Protein AF-Q4PJ21-F1 (afdb_monomer_lite)

Structure (mmCIF, N/CA/C/O backbone):
data_AF-Q4PJ21-F1
#
_entry.id   AF-Q4PJ21-F1
#
loop_
_atom_site.group_PDB
_atom_site.id
_atom_site.type_symbol
_atom_site.label_atom_id
_atom_site.label_alt_id
_atom_site.label_comp_id
_atom_site.label_asym_id
_atom_site.label_entity_id
_atom_site.label_seq_id
_atom_site.pdbx_PDB_ins_code
_atom_site.Cartn_x
_atom_site.Cartn_y
_atom_site.Cartn_z
_atom_site.occupancy
_atom_site.B_iso_or_equiv
_atom_site.auth_seq_id
_atom_site.auth_comp_id
_atom_site.auth_asym_id
_atom_site.auth_atom_id
_atom_site.pdbx_PDB_model_num
ATOM 1 N N . ARG A 1 1 ? -11.511 -17.355 -12.557 1.00 48.59 1 ARG A N 1
ATOM 2 C CA . ARG A 1 1 ? -12.676 -17.995 -13.226 1.00 48.59 1 ARG A CA 1
ATOM 3 C C . ARG A 1 1 ? -14.002 -17.718 -12.503 1.00 48.59 1 ARG A C 1
ATOM 5 O O . ARG A 1 1 ? -14.979 -17.477 -13.198 1.00 48.59 1 ARG A O 1
ATOM 12 N N . ASP A 1 2 ? -14.052 -17.652 -11.166 1.00 54.62 2 ASP A N 1
ATOM 13 C CA . ASP A 1 2 ? -15.325 -17.461 -10.437 1.00 54.62 2 ASP A CA 1
ATOM 14 C C . ASP A 1 2 ? -15.860 -16.022 -10.380 1.00 54.62 2 ASP A C 1
ATOM 16 O O . ASP A 1 2 ? -17.072 -15.829 -10.469 1.00 54.62 2 ASP A O 1
ATOM 20 N N . ARG A 1 3 ? -14.993 -14.994 -10.347 1.00 62.53 3 ARG A N 1
ATOM 21 C CA . ARG A 1 3 ? -15.439 -13.582 -10.318 1.00 62.53 3 ARG A CA 1
ATOM 22 C C . ARG A 1 3 ? -16.347 -13.200 -11.495 1.00 62.53 3 ARG A C 1
ATOM 24 O O . ARG A 1 3 ? -17.298 -12.451 -11.307 1.00 62.53 3 ARG A O 1
ATOM 31 N N . PHE A 1 4 ? -16.141 -13.775 -12.683 1.00 67.19 4 PHE A N 1
ATOM 32 C CA . PHE A 1 4 ? -16.982 -13.499 -13.856 1.00 67.19 4 PHE A CA 1
ATOM 33 C C . PHE A 1 4 ? -18.461 -13.852 -13.657 1.00 67.19 4 PHE A C 1
ATOM 35 O O . PHE A 1 4 ? -19.316 -13.188 -14.2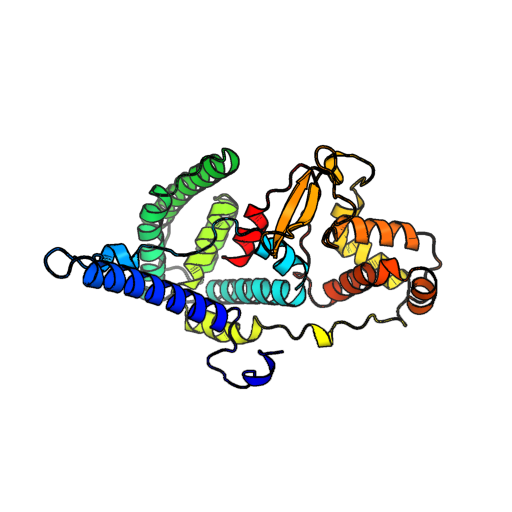36 1.00 67.19 4 PHE A O 1
ATOM 42 N N . ARG A 1 5 ? -18.778 -14.870 -12.844 1.00 74.69 5 ARG A N 1
ATOM 43 C CA . ARG A 1 5 ? -20.163 -15.325 -12.613 1.00 74.69 5 ARG A CA 1
ATOM 44 C C . ARG A 1 5 ? -20.963 -14.377 -11.729 1.00 74.69 5 ARG A C 1
ATOM 46 O O . ARG A 1 5 ? -22.188 -14.399 -11.747 1.00 74.69 5 ARG A O 1
ATOM 53 N N . ILE A 1 6 ? -20.264 -13.579 -10.937 1.00 76.31 6 ILE A N 1
ATOM 54 C CA . ILE A 1 6 ? -20.847 -12.776 -9.867 1.00 76.31 6 ILE A CA 1
ATOM 55 C C . ILE A 1 6 ? -20.561 -11.279 -10.056 1.00 76.31 6 ILE A C 1
ATOM 57 O O . ILE A 1 6 ? -21.134 -10.456 -9.357 1.00 76.31 6 ILE A O 1
ATOM 61 N N . LYS A 1 7 ? -19.780 -10.911 -11.080 1.00 72.56 7 LYS A N 1
ATOM 62 C CA . LYS A 1 7 ? -19.377 -9.534 -11.406 1.00 72.56 7 LYS A CA 1
ATOM 63 C C . LYS A 1 7 ? -20.517 -8.519 -11.560 1.00 72.56 7 LYS A C 1
ATOM 65 O O . LYS A 1 7 ? -20.241 -7.334 -11.564 1.00 72.56 7 LYS A O 1
ATOM 70 N N . ASN A 1 8 ? -21.767 -8.947 -11.736 1.00 79.12 8 ASN A N 1
ATOM 71 C CA . ASN A 1 8 ? -22.912 -8.046 -11.919 1.00 79.12 8 ASN A CA 1
ATOM 72 C C . ASN A 1 8 ? -23.693 -7.784 -10.617 1.00 79.12 8 ASN A C 1
ATOM 74 O O . ASN A 1 8 ? -24.713 -7.106 -10.660 1.00 79.12 8 ASN A O 1
ATOM 78 N N . ARG A 1 9 ? -23.269 -8.348 -9.480 1.00 83.69 9 ARG A N 1
ATOM 79 C CA . ARG A 1 9 ? -23.941 -8.162 -8.188 1.00 83.69 9 ARG A CA 1
ATOM 80 C C . ARG A 1 9 ? -23.313 -6.975 -7.444 1.00 83.69 9 ARG A C 1
ATOM 82 O O . ARG A 1 9 ? -22.152 -7.092 -7.045 1.00 83.69 9 ARG A O 1
ATOM 89 N N . PRO A 1 10 ? -24.023 -5.849 -7.268 1.00 77.81 10 PRO A N 1
ATOM 90 C CA . PRO A 1 10 ? -23.454 -4.644 -6.663 1.00 77.81 10 PRO A CA 1
ATOM 91 C C . PRO A 1 10 ? -23.001 -4.865 -5.213 1.00 77.81 10 PRO A C 1
ATOM 93 O O . PRO A 1 10 ? -22.030 -4.262 -4.763 1.00 77.81 10 PRO A O 1
ATOM 96 N N . GLU A 1 11 ? -23.632 -5.794 -4.494 1.00 78.94 11 GLU A N 1
ATOM 97 C CA . GLU A 1 11 ? -23.350 -6.080 -3.087 1.00 78.94 11 GLU A CA 1
ATOM 98 C C . GLU A 1 11 ? -21.932 -6.617 -2.864 1.00 78.94 11 GLU A C 1
ATOM 100 O O . GLU A 1 11 ? -21.433 -6.547 -1.746 1.00 78.94 11 GLU A O 1
ATOM 105 N N . ILE A 1 12 ? -21.265 -7.125 -3.905 1.00 76.69 12 ILE A N 1
ATOM 106 C CA . ILE A 1 12 ? -19.953 -7.790 -3.829 1.00 76.69 12 ILE A CA 1
ATOM 107 C C . ILE A 1 12 ? -18.875 -7.112 -4.689 1.00 76.69 12 ILE A C 1
ATOM 109 O O . ILE A 1 12 ? -17.822 -7.699 -4.921 1.00 76.69 12 ILE A O 1
ATOM 113 N N . HIS A 1 13 ? -19.137 -5.896 -5.182 1.00 70.69 13 HIS A N 1
ATOM 114 C CA . HIS A 1 13 ? -18.181 -5.121 -5.990 1.00 70.69 13 HIS A CA 1
ATOM 115 C C . HIS A 1 13 ? -16.973 -4.609 -5.198 1.00 70.69 13 HIS A C 1
ATOM 117 O O . HIS A 1 13 ? -15.918 -4.391 -5.788 1.00 70.69 13 HIS A O 1
ATOM 123 N N . GLY A 1 14 ? -17.105 -4.442 -3.878 1.00 71.75 14 GLY A N 1
ATOM 124 C CA . GLY A 1 14 ? -16.010 -3.975 -3.026 1.00 71.75 14 GLY A CA 1
ATOM 125 C C . GLY A 1 14 ? -14.820 -4.949 -2.997 1.00 71.75 14 GLY A C 1
ATOM 126 O O . GLY A 1 14 ? -15.025 -6.172 -3.026 1.00 71.75 14 GLY A O 1
ATOM 127 N N . PRO A 1 15 ? -13.573 -4.444 -2.925 1.00 74.38 15 PRO A N 1
ATOM 128 C CA . PRO A 1 15 ? -12.387 -5.290 -2.841 1.00 74.38 15 PRO A CA 1
ATOM 129 C C . PRO A 1 15 ? -12.470 -6.216 -1.621 1.00 74.38 15 PRO A C 1
ATOM 131 O O . PRO A 1 15 ? -12.898 -5.818 -0.543 1.00 74.38 15 PRO A O 1
ATOM 134 N N . PHE A 1 16 ? -12.090 -7.481 -1.812 1.00 76.00 16 PHE A N 1
ATOM 135 C CA . PHE A 1 16 ? -12.115 -8.545 -0.799 1.00 76.00 16 PHE A CA 1
ATOM 136 C C . PHE A 1 16 ? -13.456 -8.807 -0.104 1.00 76.00 16 PHE A C 1
ATOM 138 O O . PHE A 1 16 ? -13.485 -9.554 0.867 1.00 76.00 16 PHE A O 1
ATOM 145 N N . ARG A 1 17 ? -14.581 -8.237 -0.545 1.00 80.31 17 ARG A N 1
ATOM 146 C CA . ARG A 1 17 ? -15.831 -8.325 0.226 1.00 80.31 17 ARG A CA 1
ATOM 147 C C . ARG A 1 17 ? -16.328 -9.760 0.394 1.00 80.31 17 ARG A C 1
ATOM 149 O O . ARG A 1 17 ? -16.765 -10.147 1.475 1.00 80.31 17 ARG A O 1
ATOM 156 N N . LEU A 1 18 ? -16.215 -10.567 -0.659 1.00 83.19 18 LEU A N 1
ATOM 157 C CA . LEU A 1 18 ? -16.547 -11.992 -0.615 1.00 83.19 18 LEU A CA 1
ATOM 158 C C . LEU A 1 18 ? -15.538 -12.789 0.198 1.00 83.19 18 LEU A C 1
ATOM 160 O O . LEU A 1 18 ? -15.922 -13.681 0.947 1.00 83.19 18 LEU A O 1
ATOM 164 N N . GLU A 1 19 ? -14.261 -12.465 0.044 1.00 82.88 19 GLU A N 1
ATOM 165 C CA . GLU A 1 19 ? -13.165 -13.071 0.778 1.00 82.88 19 GLU A CA 1
ATOM 166 C C . GLU A 1 19 ? -13.339 -12.818 2.290 1.00 82.88 19 GLU A C 1
ATOM 168 O O . GLU A 1 19 ? -13.289 -13.761 3.074 1.00 82.88 19 GLU A O 1
ATOM 173 N N . MET A 1 20 ? -13.678 -11.592 2.701 1.00 83.81 20 MET A N 1
ATOM 174 C CA . MET A 1 20 ? -13.974 -11.214 4.088 1.00 83.81 20 MET A CA 1
ATOM 175 C C . MET A 1 20 ? -15.250 -11.870 4.615 1.00 83.81 20 MET A C 1
ATOM 177 O O . MET A 1 20 ? -15.269 -12.360 5.744 1.00 83.81 20 MET A O 1
ATOM 181 N N . MET A 1 21 ? -16.303 -11.947 3.797 1.00 87.44 21 MET A N 1
ATOM 182 C CA . MET A 1 21 ? -17.520 -12.681 4.151 1.00 87.44 21 MET A CA 1
ATOM 183 C C . MET A 1 21 ? -17.226 -14.172 4.376 1.00 87.44 21 MET A C 1
ATOM 185 O O . MET A 1 21 ? -17.723 -14.767 5.331 1.00 87.44 21 MET A O 1
ATOM 189 N N . LEU A 1 22 ? -16.385 -14.778 3.534 1.00 87.75 22 LEU A N 1
ATOM 190 C CA . LEU A 1 22 ? -15.961 -16.167 3.688 1.00 87.75 22 LEU A CA 1
ATOM 191 C C . LEU A 1 22 ? -15.140 -16.360 4.966 1.00 87.75 22 LEU A C 1
ATOM 193 O O . LEU A 1 22 ? -15.415 -17.292 5.716 1.00 87.75 22 LEU A O 1
ATOM 197 N N . VAL A 1 23 ? -14.181 -15.472 5.249 1.00 86.12 23 VAL A N 1
ATOM 198 C CA . VAL A 1 23 ? -13.397 -15.489 6.497 1.00 86.12 23 VAL A CA 1
ATOM 199 C C . VAL A 1 23 ? -14.322 -15.402 7.713 1.00 86.12 23 VAL A C 1
ATOM 201 O O . VAL A 1 23 ? -14.184 -16.190 8.650 1.00 86.12 23 VAL A O 1
ATOM 204 N N . TYR A 1 24 ? -15.315 -14.510 7.680 1.00 87.31 24 TYR A N 1
ATOM 205 C CA . TYR A 1 24 ? -16.314 -14.378 8.739 1.00 87.31 24 TYR A CA 1
ATOM 206 C C . TYR A 1 24 ? -17.122 -15.670 8.943 1.00 87.31 24 TYR A C 1
ATOM 208 O O . TYR A 1 24 ? -17.272 -16.131 10.078 1.00 87.31 24 TYR A O 1
ATOM 216 N N . PHE A 1 25 ? -17.594 -16.299 7.861 1.00 90.56 25 PHE A N 1
ATOM 217 C CA . PHE A 1 25 ? -18.341 -17.556 7.946 1.00 90.56 25 PHE A CA 1
ATOM 218 C C . PHE A 1 25 ? -17.488 -18.729 8.416 1.00 90.56 25 PHE A C 1
ATOM 220 O O . PHE A 1 25 ? -17.936 -19.490 9.269 1.00 90.56 25 PHE A O 1
ATOM 227 N N . VAL A 1 26 ? -16.259 -18.870 7.917 1.00 89.75 26 VAL A N 1
ATOM 228 C CA . VAL A 1 26 ? -15.327 -19.914 8.367 1.00 89.75 26 VAL A CA 1
ATOM 229 C C . VAL A 1 26 ? -15.020 -19.745 9.852 1.00 89.75 26 VAL A C 1
ATOM 231 O O . VAL A 1 26 ? -15.017 -20.728 10.598 1.00 89.75 26 VAL A O 1
ATOM 234 N N . ARG A 1 27 ? -14.834 -18.501 10.309 1.00 90.69 27 ARG A N 1
ATOM 235 C CA . ARG A 1 27 ? -14.641 -18.200 11.727 1.00 90.69 27 ARG A CA 1
ATOM 236 C C . ARG A 1 27 ? -15.837 -18.662 12.564 1.00 90.69 27 ARG A C 1
ATOM 238 O O . ARG A 1 27 ? -15.647 -19.384 13.540 1.00 90.69 27 ARG A O 1
ATOM 245 N N . GLN A 1 28 ? -17.055 -18.278 12.176 1.00 91.69 28 GLN A N 1
ATOM 246 C CA . GLN A 1 28 ? -18.270 -18.676 12.893 1.00 91.69 28 GLN A CA 1
ATOM 247 C C . GLN A 1 28 ? -18.453 -20.199 12.894 1.00 91.69 28 GLN A C 1
ATOM 249 O O . GLN A 1 28 ? -18.637 -20.799 13.950 1.00 91.69 28 GLN A O 1
ATOM 254 N N . PHE A 1 29 ? -18.302 -20.833 11.731 1.00 92.75 29 PHE A N 1
ATOM 255 C CA . PHE A 1 29 ? -18.402 -22.281 11.582 1.00 92.75 29 PHE A CA 1
ATOM 256 C C . PHE A 1 29 ? -17.402 -23.031 12.469 1.00 92.75 29 PHE A C 1
ATOM 258 O O . PHE A 1 29 ? -17.745 -24.058 13.046 1.00 92.75 29 PHE A O 1
ATOM 265 N N . THR A 1 30 ? -16.179 -22.515 12.624 1.00 91.38 30 THR A N 1
ATOM 266 C CA . THR A 1 30 ? -15.165 -23.130 13.493 1.00 91.38 30 THR A CA 1
ATOM 267 C C . THR A 1 30 ? -15.602 -23.119 14.959 1.00 91.38 30 THR A C 1
ATOM 269 O O . THR A 1 30 ? -15.482 -24.133 15.647 1.00 91.38 30 THR A O 1
ATOM 272 N N . ILE A 1 31 ? -16.157 -22.000 15.435 1.00 92.62 31 ILE A N 1
ATOM 273 C CA . ILE A 1 31 ? -16.693 -21.880 16.800 1.00 92.62 31 ILE A CA 1
ATOM 274 C C . ILE A 1 31 ? -17.861 -22.855 17.000 1.00 92.62 31 ILE A C 1
ATOM 276 O O . ILE A 1 31 ? -17.884 -23.608 17.979 1.00 92.62 31 ILE A O 1
ATOM 280 N N . ASP A 1 32 ? -18.792 -22.896 16.046 1.00 93.56 32 ASP A N 1
ATOM 281 C CA . ASP A 1 32 ? -19.949 -23.793 16.088 1.00 93.56 32 ASP A CA 1
ATOM 282 C C . ASP A 1 32 ? -19.519 -25.265 16.087 1.00 93.56 32 ASP A C 1
ATOM 284 O O . ASP A 1 32 ? -20.051 -26.081 16.843 1.00 93.56 32 ASP A O 1
ATOM 288 N N . GLN A 1 33 ? -18.502 -25.606 15.293 1.00 94.12 33 GLN A N 1
ATOM 289 C CA . GLN A 1 33 ? -17.938 -26.948 15.228 1.00 94.12 33 GLN A CA 1
ATOM 290 C C . GLN A 1 33 ? -17.300 -27.362 16.561 1.00 94.12 33 GLN A C 1
ATOM 292 O O . GLN A 1 33 ? -17.536 -28.482 17.019 1.00 94.12 33 GLN A O 1
ATOM 297 N N . VAL A 1 34 ? -16.540 -26.481 17.222 1.00 92.69 34 VAL A N 1
ATOM 298 C CA . VAL A 1 34 ? -15.954 -26.764 18.547 1.00 92.69 34 VAL A CA 1
ATOM 299 C C . VAL A 1 34 ? -17.050 -27.006 19.587 1.00 92.69 34 VAL A C 1
ATOM 301 O O . VAL A 1 34 ? -17.001 -28.011 20.305 1.00 92.69 34 VAL A O 1
ATOM 304 N N . ASN A 1 35 ? -18.072 -26.145 19.626 1.00 94.56 35 ASN A N 1
ATOM 305 C CA . ASN A 1 35 ? -19.224 -26.305 20.518 1.00 94.56 35 ASN A CA 1
ATOM 306 C C . ASN A 1 35 ? -19.959 -27.632 20.251 1.00 94.56 35 ASN A C 1
ATOM 308 O O . ASN A 1 35 ? -20.268 -28.382 21.183 1.00 94.56 35 ASN A O 1
ATOM 312 N N . PHE A 1 36 ? -20.175 -27.979 18.980 1.00 95.81 36 PHE A N 1
ATOM 313 C CA . PHE A 1 36 ? -20.805 -29.235 18.578 1.00 95.81 36 PHE A CA 1
ATOM 314 C C . PHE A 1 36 ? -19.978 -30.465 18.982 1.00 95.81 36 PHE A C 1
ATOM 316 O O . PHE A 1 36 ? -20.522 -31.419 19.544 1.00 95.81 36 PHE A O 1
ATOM 323 N N . ILE A 1 37 ? -18.664 -30.464 18.743 1.00 95.81 37 ILE A N 1
ATOM 324 C CA . ILE A 1 37 ? -17.774 -31.569 19.131 1.00 95.81 37 ILE A CA 1
ATOM 325 C C . ILE A 1 37 ? -17.762 -31.737 20.655 1.00 95.81 37 ILE A C 1
ATOM 327 O O . ILE A 1 37 ? -17.856 -32.866 21.139 1.00 95.81 37 ILE A O 1
ATOM 331 N N . SER A 1 38 ? -17.689 -30.637 21.412 1.00 95.75 38 SER A N 1
ATOM 332 C CA . SER A 1 38 ? -17.765 -30.642 22.880 1.00 95.75 38 SER A CA 1
ATOM 333 C C . SER A 1 38 ? -19.055 -31.314 23.367 1.00 95.75 38 SER A C 1
ATOM 335 O O . SER A 1 38 ? -19.010 -32.270 24.150 1.00 95.75 38 SER A O 1
ATOM 337 N N . LYS A 1 39 ? -20.200 -30.902 22.804 1.00 96.62 39 LYS A N 1
ATOM 338 C CA . LYS A 1 39 ? -21.522 -31.466 23.105 1.00 96.62 39 LYS A CA 1
ATOM 339 C C . LYS A 1 39 ? -21.617 -32.958 22.800 1.00 96.62 39 LYS A C 1
ATOM 341 O O . LYS A 1 39 ? -22.157 -33.697 23.616 1.00 96.62 39 LYS A O 1
ATOM 346 N N . ASN A 1 40 ? -21.070 -33.416 21.675 1.00 96.56 40 ASN A N 1
ATOM 347 C CA . ASN A 1 40 ? -21.095 -34.837 21.316 1.00 96.56 40 ASN A CA 1
ATOM 348 C C . ASN A 1 40 ? -20.145 -35.691 22.164 1.00 96.56 40 ASN A C 1
ATOM 350 O O . ASN A 1 40 ? -20.471 -36.834 22.473 1.00 96.56 40 ASN A O 1
ATOM 354 N N . LYS A 1 41 ? -18.985 -35.156 22.567 1.00 95.62 41 LYS A N 1
ATOM 355 C CA . LYS A 1 41 ? -18.033 -35.886 23.419 1.00 95.62 41 LYS A CA 1
ATOM 356 C C . LYS A 1 41 ? -18.560 -36.096 24.837 1.00 95.62 41 LYS A C 1
ATOM 358 O O . LYS A 1 41 ? -18.341 -37.161 25.409 1.00 95.62 41 LYS A O 1
ATOM 363 N N . ASN A 1 42 ? -19.217 -35.096 25.429 1.00 95.62 42 ASN A N 1
ATOM 364 C CA . ASN A 1 42 ? -19.796 -35.228 26.766 1.00 95.62 42 ASN A CA 1
ATOM 365 C C . ASN A 1 42 ? -21.008 -34.299 26.965 1.00 95.62 42 ASN A C 1
ATOM 367 O O . ASN A 1 42 ? -20.856 -33.211 27.524 1.00 95.62 42 ASN A O 1
ATOM 371 N N . PRO A 1 43 ? -22.228 -34.742 26.607 1.00 93.81 43 PRO A N 1
ATOM 372 C CA . PRO A 1 43 ? -23.426 -33.905 26.682 1.00 93.81 43 PRO A CA 1
ATOM 373 C C . PRO A 1 43 ? -23.731 -33.348 28.079 1.00 93.81 43 PRO A C 1
ATOM 375 O O . PRO A 1 43 ? -24.363 -32.305 28.193 1.00 93.81 43 PRO A O 1
ATOM 378 N N . ARG A 1 44 ? -23.298 -34.034 29.149 1.00 95.94 44 ARG A N 1
ATOM 379 C CA . ARG A 1 44 ? -23.580 -33.631 30.538 1.00 95.94 44 ARG A CA 1
ATOM 380 C C . ARG A 1 44 ? -22.644 -32.541 31.060 1.00 95.94 44 ARG A C 1
ATOM 382 O O . ARG A 1 44 ? -23.008 -31.856 32.006 1.00 95.94 44 ARG A O 1
ATOM 389 N N . LYS A 1 45 ? -21.433 -32.431 30.505 1.00 95.31 45 LYS A N 1
ATOM 390 C CA . LYS A 1 45 ? -20.405 -31.468 30.944 1.00 95.31 45 LYS A CA 1
ATOM 391 C C . LYS A 1 45 ? -20.034 -30.441 29.876 1.00 95.31 45 LYS A C 1
ATOM 393 O O . LYS A 1 45 ? -19.204 -29.579 30.144 1.00 95.31 45 LYS A O 1
ATOM 398 N N . ALA A 1 46 ? -20.587 -30.560 28.673 1.00 94.94 46 ALA A N 1
ATOM 399 C CA . ALA A 1 46 ? -20.315 -29.628 27.597 1.00 94.94 46 ALA A CA 1
ATOM 400 C C . ALA A 1 46 ? -20.761 -28.218 27.988 1.00 94.94 46 ALA A C 1
ATOM 402 O O . ALA A 1 46 ? -21.882 -28.009 28.451 1.00 94.94 46 ALA A O 1
ATOM 403 N N . VAL A 1 47 ? -19.868 -27.264 27.763 1.00 93.62 47 VAL A N 1
ATOM 404 C CA . VAL A 1 47 ? -20.137 -25.832 27.859 1.00 93.62 47 VAL A CA 1
ATOM 405 C C . VAL A 1 47 ? -19.907 -25.217 26.488 1.00 93.62 47 VAL A C 1
ATOM 407 O O . VAL A 1 47 ? -19.044 -25.678 25.734 1.00 93.62 47 VAL A O 1
ATOM 410 N N . GLU A 1 48 ? -20.703 -24.208 26.161 1.00 92.50 48 GLU A N 1
ATOM 411 C CA . GLU A 1 48 ? -20.479 -23.398 24.970 1.00 92.50 48 GLU A CA 1
ATOM 412 C C . GLU A 1 48 ? -19.413 -22.346 25.264 1.00 92.50 48 GLU A C 1
ATOM 414 O O . GLU A 1 48 ? -19.300 -21.846 26.387 1.00 92.50 48 GLU A O 1
ATOM 419 N N . LEU A 1 49 ? -18.631 -22.011 24.243 1.00 91.50 49 LEU A N 1
ATOM 420 C CA . LEU A 1 49 ? -17.723 -20.880 24.311 1.00 91.50 49 LEU A CA 1
ATOM 421 C C . LEU A 1 49 ? -18.514 -19.598 24.602 1.00 91.50 49 LEU A C 1
ATOM 423 O O . LEU A 1 49 ? -19.508 -19.310 23.931 1.00 91.50 49 LEU A O 1
ATOM 427 N N . ASP A 1 50 ? -18.056 -18.824 25.587 1.00 94.25 50 ASP A N 1
ATOM 428 C CA . ASP A 1 50 ? -18.677 -17.545 25.927 1.00 94.25 50 ASP A CA 1
ATOM 429 C C . ASP A 1 50 ? -18.755 -16.634 24.694 1.00 94.25 50 ASP A C 1
ATOM 431 O O . ASP A 1 50 ? -17.797 -16.513 23.929 1.00 94.25 50 ASP A O 1
ATOM 435 N N . LYS A 1 51 ? -19.898 -15.970 24.498 1.00 91.12 51 LYS A N 1
ATOM 436 C CA . LYS A 1 51 ? -20.157 -15.184 23.284 1.00 91.12 51 LYS A CA 1
ATOM 437 C C . LYS A 1 51 ? -19.225 -13.981 23.146 1.00 91.12 51 LYS A C 1
ATOM 439 O O . LYS A 1 51 ? -18.903 -13.607 22.019 1.00 91.12 51 LYS A O 1
ATOM 444 N N . ASN A 1 52 ? -18.798 -13.370 24.248 1.00 91.44 52 ASN A N 1
ATOM 445 C CA . ASN A 1 52 ? -17.892 -12.224 24.205 1.00 91.44 52 ASN A CA 1
ATOM 446 C C . ASN A 1 52 ? -16.463 -12.674 23.897 1.00 91.44 52 ASN A C 1
ATOM 448 O O . ASN A 1 52 ? -15.802 -12.048 23.073 1.00 91.44 52 ASN A O 1
ATOM 452 N N . ILE A 1 53 ? -16.031 -13.807 24.459 1.00 89.00 53 ILE A N 1
ATOM 453 C CA . ILE A 1 53 ? -14.750 -14.437 24.098 1.00 89.00 53 ILE A CA 1
ATOM 454 C C . ILE A 1 53 ? -14.770 -14.891 22.634 1.00 89.00 53 ILE A C 1
ATOM 456 O O . ILE A 1 53 ? -13.840 -14.630 21.878 1.00 89.00 53 ILE A O 1
ATOM 460 N N . ALA A 1 54 ? -15.855 -15.528 22.193 1.00 89.81 54 ALA A N 1
ATOM 461 C CA . ALA A 1 54 ? -16.024 -15.950 20.810 1.00 89.81 54 ALA A CA 1
ATOM 462 C C . ALA A 1 54 ? -15.878 -14.760 19.854 1.00 89.81 54 ALA A C 1
ATOM 464 O O . ALA A 1 54 ? -15.147 -14.860 18.874 1.00 89.81 54 ALA A O 1
ATOM 465 N N . ARG A 1 55 ? -16.518 -13.620 20.161 1.00 85.69 55 ARG A N 1
ATOM 466 C CA . ARG A 1 55 ? -16.436 -12.369 19.383 1.00 85.69 55 ARG A CA 1
ATOM 467 C C . ARG A 1 55 ? -15.014 -11.831 19.233 1.00 85.69 55 ARG A C 1
ATOM 469 O O . ARG A 1 55 ? -14.700 -11.357 18.148 1.00 85.69 55 ARG A O 1
ATOM 476 N N . SER A 1 56 ? -14.170 -11.936 20.257 1.00 84.31 56 SER A N 1
ATOM 477 C CA . SER A 1 56 ? -12.788 -11.439 20.207 1.00 84.31 56 SER A CA 1
ATOM 478 C C . SER A 1 56 ? -11.790 -12.417 19.580 1.00 84.31 56 SER A C 1
ATOM 480 O O . SER A 1 56 ? -10.686 -12.013 19.222 1.00 84.31 56 SER A O 1
ATOM 482 N N . LEU A 1 57 ? -12.156 -13.689 19.402 1.00 84.19 57 LEU A N 1
ATOM 483 C CA . LEU A 1 57 ? -11.285 -14.669 18.756 1.00 84.19 57 LEU A CA 1
ATOM 484 C C . LEU A 1 57 ? -11.223 -14.450 17.240 1.00 84.19 57 LEU A C 1
ATOM 486 O O . LEU A 1 57 ? -12.199 -14.669 16.517 1.00 84.19 57 LEU A O 1
ATOM 490 N N . GLY A 1 58 ? -10.046 -14.054 16.758 1.00 77.38 58 GLY A N 1
ATOM 491 C CA . GLY A 1 58 ? -9.679 -14.113 15.346 1.00 77.38 58 GLY A CA 1
ATOM 492 C C . GLY A 1 58 ? -9.263 -15.530 14.944 1.00 77.38 58 GLY A C 1
ATOM 493 O O . GLY A 1 58 ? -8.646 -16.250 15.727 1.00 77.38 58 GLY A O 1
ATOM 494 N N . ILE A 1 59 ? -9.599 -15.940 13.721 1.00 72.81 59 ILE A N 1
ATOM 495 C CA . ILE A 1 59 ? -9.185 -17.227 13.147 1.00 72.81 59 ILE A CA 1
ATOM 496 C C . ILE A 1 59 ? -8.534 -16.929 11.797 1.00 72.81 59 ILE A C 1
ATOM 498 O O . ILE A 1 59 ? -9.183 -16.375 10.913 1.00 72.81 59 ILE A O 1
ATOM 502 N N . GLY A 1 60 ? -7.252 -17.263 11.646 1.00 66.94 60 GLY A N 1
ATOM 503 C CA . GLY A 1 60 ? -6.494 -16.999 10.423 1.00 66.94 60 GLY A CA 1
ATOM 504 C C . GLY A 1 60 ? -5.034 -17.444 10.514 1.00 66.94 60 GLY A C 1
ATOM 505 O O . GLY A 1 60 ? -4.528 -17.724 11.600 1.00 66.94 60 GLY A O 1
ATOM 506 N N . ASN A 1 61 ? -4.361 -17.524 9.364 1.00 64.12 61 ASN A N 1
ATOM 507 C CA . ASN A 1 61 ? -2.919 -17.758 9.297 1.00 64.12 61 ASN A CA 1
ATOM 508 C C . ASN A 1 61 ? -2.173 -16.454 9.632 1.00 64.12 61 ASN A C 1
ATOM 510 O O . ASN A 1 61 ? -2.443 -15.413 9.035 1.00 64.12 61 ASN A O 1
ATOM 514 N N . SER A 1 62 ? -1.244 -16.512 10.585 1.00 56.69 62 SER A N 1
ATOM 515 C CA . SER A 1 62 ? -0.552 -15.351 11.153 1.00 56.69 62 SER A CA 1
ATOM 516 C C . SER A 1 62 ? 0.600 -14.810 10.302 1.00 56.69 62 SER A C 1
ATOM 518 O O . SER A 1 62 ? 1.164 -13.778 10.650 1.00 56.69 62 SER A O 1
ATOM 520 N N . THR A 1 63 ? 0.984 -15.473 9.205 1.00 62.56 63 THR A N 1
ATOM 521 C CA . THR A 1 63 ? 2.181 -15.069 8.449 1.00 62.56 63 THR A CA 1
ATOM 522 C C . THR A 1 63 ? 1.972 -13.839 7.574 1.00 62.56 63 THR A C 1
ATOM 524 O O . THR A 1 63 ? 2.921 -13.086 7.389 1.00 62.56 63 THR A O 1
ATOM 527 N N . GLY A 1 64 ? 0.786 -13.643 6.985 1.00 64.69 64 GLY A N 1
ATOM 528 C CA . GLY A 1 64 ? 0.466 -12.496 6.118 1.00 64.69 64 GLY A CA 1
ATOM 529 C C . GLY A 1 64 ? 1.285 -12.372 4.818 1.00 64.69 64 GLY A C 1
ATOM 530 O O . GLY A 1 64 ? 0.834 -11.708 3.894 1.00 64.69 64 GLY A O 1
ATOM 531 N N . LEU A 1 65 ? 2.428 -13.058 4.686 1.00 72.88 65 LEU A N 1
ATOM 532 C CA . LEU A 1 65 ? 3.403 -12.929 3.590 1.00 72.88 65 LEU A CA 1
ATOM 533 C C . LEU A 1 65 ? 2.819 -13.099 2.188 1.00 72.88 65 LEU A C 1
ATOM 535 O O . LEU A 1 65 ? 3.333 -12.506 1.247 1.00 72.88 65 LEU A O 1
ATOM 539 N N . GLY A 1 66 ? 1.729 -13.854 2.037 1.00 71.12 66 GLY A N 1
ATOM 540 C CA . GLY A 1 66 ? 1.035 -13.971 0.756 1.00 71.12 66 GLY A CA 1
ATOM 541 C C . GLY A 1 66 ? 0.511 -12.642 0.203 1.00 71.12 66 GLY A C 1
ATOM 542 O O . GLY A 1 66 ? 0.270 -12.530 -0.997 1.00 71.12 66 GLY A O 1
ATOM 543 N N . MET A 1 67 ? 0.357 -11.621 1.050 1.00 77.25 67 MET A N 1
ATOM 544 C CA . MET A 1 67 ? -0.180 -10.327 0.640 1.00 77.25 67 MET A CA 1
ATOM 545 C C . MET A 1 67 ? 0.865 -9.396 0.015 1.00 77.25 67 MET A C 1
ATOM 547 O O . MET A 1 67 ? 0.483 -8.569 -0.808 1.00 77.25 67 MET A O 1
ATOM 551 N N . ALA A 1 68 ? 2.156 -9.549 0.327 1.00 84.50 68 ALA A N 1
ATOM 552 C CA . ALA A 1 68 ? 3.211 -8.735 -0.281 1.00 84.50 68 ALA A CA 1
ATOM 553 C C . ALA A 1 68 ? 3.318 -8.975 -1.807 1.00 84.50 68 ALA A C 1
ATOM 555 O O . ALA A 1 68 ? 3.173 -8.023 -2.575 1.00 84.50 68 ALA A O 1
ATOM 556 N N . PRO A 1 69 ? 3.416 -10.226 -2.304 1.00 88.94 69 PRO A N 1
ATOM 557 C CA . PRO A 1 69 ? 3.367 -10.497 -3.741 1.00 88.94 69 PRO A CA 1
ATOM 558 C C . PRO A 1 69 ? 2.062 -10.066 -4.407 1.00 88.94 69 PRO A C 1
ATOM 560 O O . PRO A 1 69 ? 2.059 -9.760 -5.596 1.00 88.94 69 PRO A O 1
ATOM 563 N N . PHE A 1 70 ? 0.945 -10.065 -3.674 1.00 88.31 70 PHE A N 1
ATOM 564 C CA . PHE A 1 70 ? -0.342 -9.648 -4.223 1.00 88.31 70 PHE A CA 1
ATOM 565 C C . PHE A 1 70 ? -0.311 -8.172 -4.634 1.00 88.31 70 PHE A C 1
ATOM 567 O O . PHE A 1 70 ? -0.640 -7.863 -5.774 1.00 88.31 70 PHE A O 1
ATOM 574 N N . ILE A 1 71 ? 0.116 -7.270 -3.743 1.00 88.94 71 ILE A N 1
ATOM 575 C CA . ILE A 1 71 ? 0.148 -5.834 -4.062 1.00 88.94 71 ILE A CA 1
ATOM 576 C C . ILE A 1 71 ? 1.179 -5.513 -5.146 1.00 88.94 71 ILE A C 1
ATOM 578 O O . ILE A 1 71 ? 0.905 -4.688 -6.010 1.00 88.94 71 ILE A O 1
ATOM 582 N N . VAL A 1 72 ? 2.301 -6.244 -5.184 1.00 91.38 72 VAL A N 1
ATOM 583 C CA . VAL A 1 72 ? 3.271 -6.134 -6.281 1.00 91.38 72 VAL A CA 1
ATOM 584 C C . VAL A 1 72 ? 2.604 -6.531 -7.589 1.00 91.38 72 VAL A C 1
ATOM 586 O O . VAL A 1 72 ? 2.669 -5.773 -8.543 1.00 91.38 72 VAL A O 1
ATOM 589 N N . ASN A 1 73 ? 1.922 -7.678 -7.657 1.00 91.00 73 ASN A N 1
ATOM 590 C CA . ASN A 1 73 ? 1.327 -8.209 -8.890 1.00 91.00 73 ASN A CA 1
ATOM 591 C C . ASN A 1 73 ? 0.052 -7.493 -9.366 1.00 91.00 73 ASN A C 1
ATOM 593 O O . ASN A 1 73 ? -0.363 -7.726 -10.502 1.00 91.00 73 ASN A O 1
ATOM 597 N N . HIS A 1 74 ? -0.545 -6.626 -8.546 1.00 91.44 74 HIS A N 1
ATOM 598 C CA . HIS A 1 74 ? -1.770 -5.883 -8.865 1.00 91.44 74 HIS A CA 1
ATOM 599 C C . HIS A 1 74 ? -1.567 -4.356 -8.777 1.00 91.44 74 HIS A C 1
ATOM 601 O O . HIS A 1 74 ? -2.180 -3.696 -7.935 1.00 91.44 74 HIS A O 1
ATOM 607 N N . PRO A 1 75 ? -0.704 -3.785 -9.639 1.00 92.19 75 PRO A N 1
ATOM 608 C CA . PRO A 1 75 ? -0.338 -2.364 -9.633 1.00 92.19 75 PRO A CA 1
ATOM 609 C C . PRO A 1 75 ? -1.523 -1.400 -9.789 1.00 92.19 75 PRO A C 1
ATOM 611 O O . PRO A 1 75 ? -1.570 -0.362 -9.130 1.00 92.19 75 PRO A O 1
ATOM 614 N N . ILE A 1 76 ? -2.508 -1.712 -10.640 1.00 93.38 76 ILE A N 1
ATOM 615 C CA . ILE A 1 76 ? -3.657 -0.813 -10.847 1.00 93.38 76 ILE A CA 1
ATOM 616 C C . ILE A 1 76 ? -4.563 -0.847 -9.627 1.00 93.38 76 ILE A C 1
ATOM 618 O O . ILE A 1 76 ? -5.074 0.183 -9.195 1.00 93.38 76 ILE A O 1
ATOM 622 N N . LEU A 1 77 ? -4.745 -2.036 -9.056 1.00 91.69 77 LEU A N 1
ATOM 623 C CA . LEU A 1 77 ? -5.507 -2.199 -7.831 1.00 91.69 77 LEU A CA 1
ATOM 624 C C . LEU A 1 77 ? -4.875 -1.417 -6.670 1.00 91.69 77 LEU A C 1
ATOM 626 O O . LEU A 1 77 ? -5.591 -0.693 -5.984 1.00 91.69 77 LEU A O 1
ATOM 630 N N . LEU A 1 78 ? -3.549 -1.505 -6.511 1.00 92.69 78 LEU A N 1
ATOM 631 C CA . LEU A 1 78 ? -2.793 -0.729 -5.527 1.00 92.69 78 LEU A CA 1
ATOM 632 C C . LEU A 1 78 ? -3.013 0.777 -5.716 1.00 92.69 78 LEU A C 1
ATOM 634 O O . LEU A 1 78 ? -3.432 1.458 -4.780 1.00 92.69 78 LEU A O 1
ATOM 638 N N . ASN A 1 79 ? -2.833 1.273 -6.944 1.00 94.88 79 ASN A N 1
ATOM 639 C CA . ASN A 1 79 ? -3.083 2.674 -7.269 1.00 94.88 79 ASN A CA 1
ATOM 640 C C . ASN A 1 79 ? -4.506 3.099 -6.893 1.00 94.88 79 ASN A C 1
ATOM 642 O O . ASN A 1 79 ? -4.703 4.157 -6.305 1.00 94.88 79 ASN A O 1
ATOM 646 N N . ASN A 1 80 ? -5.502 2.285 -7.239 1.00 94.00 80 ASN A N 1
ATOM 647 C CA . ASN A 1 80 ? -6.904 2.610 -7.008 1.00 94.00 80 ASN A CA 1
ATOM 648 C C . ASN A 1 80 ? -7.258 2.649 -5.519 1.00 94.00 80 ASN A C 1
ATOM 650 O O . ASN A 1 80 ? -8.092 3.461 -5.122 1.00 94.00 80 ASN A O 1
ATOM 654 N N . TRP A 1 81 ? -6.631 1.807 -4.696 1.00 92.69 81 TRP A N 1
ATOM 655 C CA . TRP A 1 81 ? -6.814 1.839 -3.244 1.00 92.69 81 TRP A CA 1
ATOM 656 C C . TRP A 1 81 ? -6.238 3.108 -2.634 1.00 92.69 81 TRP A C 1
ATOM 658 O O . TRP A 1 81 ? -6.959 3.818 -1.934 1.00 92.69 81 TRP A O 1
ATOM 668 N N . ILE A 1 82 ? -4.984 3.431 -2.959 1.00 94.19 82 ILE A N 1
ATOM 669 C CA . ILE A 1 82 ? -4.332 4.636 -2.437 1.00 94.19 82 ILE A CA 1
ATOM 670 C C . ILE A 1 82 ? -5.087 5.875 -2.931 1.00 94.19 82 ILE A C 1
ATOM 672 O O . ILE A 1 82 ? -5.446 6.738 -2.139 1.00 94.19 82 ILE A O 1
ATOM 676 N N . LEU A 1 83 ? -5.444 5.935 -4.217 1.00 96.00 83 LEU A N 1
ATOM 677 C CA . LEU A 1 83 ? -6.185 7.066 -4.773 1.00 96.00 83 LEU A CA 1
ATOM 678 C C . LEU A 1 83 ? -7.564 7.247 -4.125 1.00 96.00 83 LEU A C 1
ATOM 680 O O . LEU A 1 83 ? -7.977 8.384 -3.895 1.00 96.00 83 LEU A O 1
ATOM 684 N N . ALA A 1 84 ? -8.283 6.160 -3.827 1.00 95.25 84 ALA A N 1
ATOM 685 C CA . ALA A 1 84 ? -9.560 6.237 -3.122 1.00 95.25 84 ALA A CA 1
ATOM 686 C C . ALA A 1 84 ? -9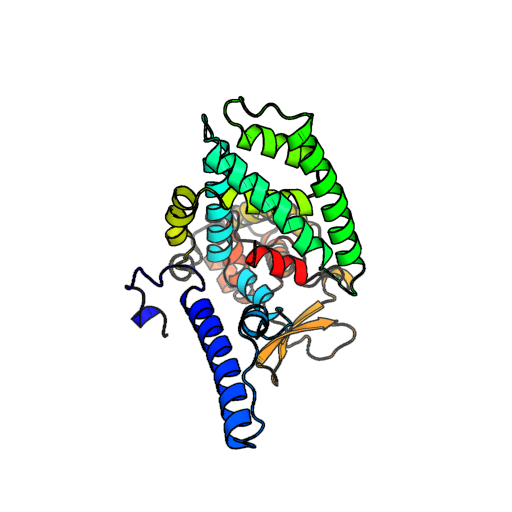.376 6.825 -1.716 1.00 95.25 84 ALA A C 1
ATOM 688 O O . ALA A 1 84 ? -10.084 7.765 -1.355 1.00 95.25 84 ALA A O 1
ATOM 689 N N . ARG A 1 85 ? -8.382 6.344 -0.963 1.00 95.25 85 ARG A N 1
ATOM 690 C CA . ARG A 1 85 ? -8.049 6.860 0.369 1.00 95.25 85 ARG A CA 1
ATOM 691 C C . ARG A 1 85 ? -7.672 8.342 0.339 1.00 95.25 85 ARG A C 1
ATOM 693 O O . ARG A 1 85 ? -8.275 9.138 1.055 1.00 95.25 85 ARG A O 1
ATOM 700 N N . GLU A 1 86 ? -6.752 8.734 -0.540 1.00 97.00 86 GLU A N 1
ATOM 701 C CA . GLU A 1 86 ? -6.314 10.130 -0.673 1.00 97.00 86 GLU A CA 1
ATOM 702 C C . GLU A 1 86 ? -7.457 11.049 -1.129 1.00 97.00 86 GLU A C 1
ATOM 704 O O . GLU A 1 86 ? -7.586 12.186 -0.672 1.00 97.00 86 GLU A O 1
ATOM 709 N N . THR A 1 87 ? -8.355 10.545 -1.982 1.00 98.00 87 THR A N 1
ATOM 710 C CA . THR A 1 87 ? -9.562 11.280 -2.386 1.00 98.00 87 THR A CA 1
ATOM 711 C C . THR A 1 87 ? -10.521 11.475 -1.212 1.00 98.00 87 THR A C 1
ATOM 713 O O . THR A 1 87 ? -11.084 12.563 -1.070 1.00 98.00 87 THR A O 1
ATOM 716 N N . ALA A 1 88 ? -10.714 10.454 -0.371 1.00 97.81 88 ALA A N 1
ATOM 717 C CA . ALA A 1 88 ? -11.542 10.553 0.828 1.00 97.81 88 ALA A CA 1
ATOM 718 C C . ALA A 1 88 ? -10.965 11.589 1.801 1.00 97.81 88 ALA A C 1
ATOM 720 O O . ALA A 1 88 ? -11.661 12.531 2.183 1.00 97.81 88 ALA A O 1
ATOM 721 N N . LEU A 1 89 ? -9.668 11.478 2.108 1.00 98.06 89 LEU A N 1
ATOM 722 C CA . LEU A 1 89 ? -8.952 12.410 2.974 1.00 98.06 89 LEU A CA 1
ATOM 723 C C . LEU A 1 89 ? -9.057 13.850 2.460 1.00 98.06 89 LEU A C 1
ATOM 725 O O . LEU A 1 89 ? -9.389 14.758 3.224 1.00 98.06 89 LEU A O 1
ATOM 729 N N . LYS A 1 90 ? -8.827 14.070 1.159 1.00 98.44 90 LYS A N 1
ATOM 730 C CA . LYS A 1 90 ? -8.979 15.388 0.529 1.00 98.44 90 LYS A CA 1
ATOM 731 C C . LYS A 1 90 ? -10.382 15.952 0.749 1.00 98.44 90 LYS A C 1
ATOM 733 O O . LYS A 1 90 ? -10.506 17.082 1.212 1.00 98.44 90 LYS A O 1
ATOM 738 N N . LYS A 1 91 ? -11.429 15.172 0.456 1.00 98.50 91 LYS A N 1
ATOM 739 C CA . LYS A 1 91 ? -12.822 15.611 0.628 1.00 98.50 91 LYS A CA 1
ATOM 740 C C . LYS A 1 91 ? -13.129 15.985 2.078 1.00 98.50 91 LYS A C 1
ATOM 742 O O . LYS A 1 91 ? -13.753 17.014 2.302 1.00 98.50 91 LYS A O 1
ATOM 747 N N . ILE A 1 92 ? -12.656 15.196 3.044 1.00 98.44 92 ILE A N 1
ATOM 748 C CA . ILE A 1 92 ? -12.850 15.462 4.479 1.00 98.44 92 ILE A CA 1
ATOM 749 C C . ILE A 1 92 ? -12.146 16.756 4.900 1.00 98.44 92 ILE A C 1
ATOM 751 O O . ILE A 1 92 ? -12.716 17.584 5.611 1.00 98.44 92 ILE A O 1
ATOM 755 N N . ARG A 1 93 ? -10.921 16.983 4.417 1.00 98.19 93 ARG A N 1
ATOM 756 C CA . ARG A 1 93 ? -10.174 18.225 4.668 1.00 98.19 93 ARG A CA 1
ATOM 757 C C . ARG A 1 93 ? -10.830 19.452 4.023 1.00 98.19 93 ARG A C 1
ATOM 759 O O . ARG A 1 93 ? -10.695 20.555 4.543 1.00 98.19 93 ARG A O 1
ATOM 766 N N . GLU A 1 94 ? -11.551 19.275 2.921 1.00 98.31 94 GLU A N 1
ATOM 767 C CA . GLU A 1 94 ? -12.289 20.341 2.228 1.00 98.31 94 GLU A CA 1
ATOM 768 C C . GLU A 1 94 ? -13.631 20.698 2.898 1.00 98.31 94 GLU A C 1
ATOM 770 O O . GLU A 1 94 ? -14.272 21.669 2.491 1.00 98.31 94 GLU A O 1
ATOM 775 N N . ILE A 1 95 ? -14.060 19.971 3.940 1.00 98.19 95 ILE A N 1
ATOM 776 C CA . ILE A 1 95 ? -15.291 20.287 4.675 1.00 98.19 95 ILE A CA 1
ATOM 777 C C . ILE A 1 95 ? -15.116 21.618 5.398 1.00 98.19 95 ILE A C 1
ATOM 779 O O . ILE A 1 95 ? -14.375 21.733 6.374 1.00 98.19 95 ILE A O 1
ATOM 783 N N . LYS A 1 96 ? -15.845 22.626 4.921 1.00 97.75 96 LYS A N 1
ATOM 784 C CA . LYS A 1 96 ? -15.814 23.970 5.486 1.00 97.75 96 LYS A CA 1
ATOM 785 C C . LYS A 1 96 ? -16.368 24.002 6.911 1.00 97.75 96 LYS A C 1
ATOM 787 O O . LYS A 1 96 ? -15.680 24.454 7.820 1.00 97.75 96 LYS A O 1
ATOM 792 N N . ASP A 1 97 ? -17.580 23.491 7.098 1.00 96.75 97 ASP A N 1
ATOM 793 C CA . ASP A 1 97 ? -18.303 23.526 8.367 1.00 96.75 97 ASP A CA 1
ATOM 794 C C . ASP A 1 97 ? -18.483 22.098 8.894 1.00 96.75 97 ASP A C 1
ATOM 796 O O . ASP A 1 97 ? -19.398 21.378 8.495 1.00 96.75 97 ASP A O 1
ATOM 800 N N . VAL A 1 98 ? -17.571 21.673 9.770 1.00 96.69 98 VAL A N 1
ATOM 801 C CA . VAL A 1 98 ? -17.608 20.341 10.392 1.00 96.69 98 VAL A CA 1
ATOM 802 C C . VAL A 1 98 ? -18.675 20.313 11.483 1.00 96.69 98 VAL A C 1
ATOM 804 O O . VAL A 1 98 ? -18.687 21.175 12.367 1.00 96.69 98 VAL A O 1
ATOM 807 N N . LYS A 1 99 ? -19.568 19.316 11.455 1.00 95.94 99 LYS A N 1
ATOM 808 C CA . LYS A 1 99 ? -20.581 19.172 12.505 1.00 95.94 99 LYS A CA 1
ATOM 809 C C . LYS A 1 99 ? -19.916 18.754 13.811 1.00 95.94 99 LYS A C 1
ATOM 811 O O . LYS A 1 99 ? -18.969 17.970 13.840 1.00 95.94 99 LYS A O 1
ATOM 816 N N . GLN A 1 100 ? -20.466 19.237 14.922 1.00 95.00 100 GLN A N 1
ATOM 817 C CA . GLN A 1 100 ? -19.963 18.883 16.248 1.00 95.00 100 GLN A CA 1
ATOM 818 C C . GLN A 1 100 ? -20.056 17.372 16.518 1.00 95.00 100 GLN A C 1
ATOM 820 O O . GLN A 1 100 ? -19.203 16.828 17.213 1.00 95.00 100 GLN A O 1
ATOM 825 N N . GLU A 1 101 ? -21.077 16.711 15.970 1.00 96.31 101 GLU A N 1
ATOM 826 C CA . GLU A 1 101 ? -21.281 15.261 16.057 1.00 96.31 101 GLU A CA 1
ATOM 827 C C . GLU A 1 101 ? -20.128 14.496 15.394 1.00 96.31 101 GLU A C 1
ATOM 829 O O . GLU A 1 101 ? -19.517 13.656 16.051 1.00 96.31 101 GLU A O 1
ATOM 834 N N . ASP A 1 102 ? -19.753 14.869 14.167 1.00 96.81 102 ASP A N 1
ATOM 835 C CA . ASP A 1 102 ? -18.670 14.231 13.405 1.00 96.81 102 ASP A CA 1
ATOM 836 C C . ASP A 1 102 ? -17.315 14.388 14.119 1.00 96.81 102 ASP A C 1
ATOM 838 O O . ASP A 1 102 ? -16.561 13.425 14.274 1.00 96.81 102 ASP A O 1
ATOM 842 N N . PHE A 1 103 ? -17.017 15.589 14.638 1.00 96.88 103 PHE A N 1
ATOM 843 C CA . PHE A 1 103 ? -15.803 15.816 15.432 1.00 96.88 103 PHE A CA 1
ATOM 844 C C . PHE A 1 103 ? -15.802 14.998 16.729 1.00 96.88 103 PHE A C 1
ATOM 846 O O . PHE A 1 103 ? -14.776 14.432 17.107 1.00 96.88 103 PHE A O 1
ATOM 853 N N . ASN A 1 104 ? -16.937 14.948 17.432 1.00 96.31 104 ASN A N 1
ATOM 854 C CA . ASN A 1 104 ? -17.046 14.183 18.670 1.00 96.31 104 ASN A CA 1
ATOM 855 C C . ASN A 1 104 ? -16.853 12.687 18.410 1.00 96.31 104 ASN A C 1
ATOM 857 O O . ASN A 1 104 ? -16.150 12.046 19.185 1.00 96.31 104 ASN A O 1
ATOM 861 N N . TYR A 1 105 ? -17.415 12.154 17.322 1.00 97.31 105 TYR A N 1
ATOM 862 C CA . TYR A 1 105 ? -17.234 10.759 16.931 1.00 97.31 105 TYR A CA 1
ATOM 863 C C . TYR A 1 105 ? -15.767 10.449 16.610 1.00 97.31 105 TYR A C 1
ATOM 865 O O . TYR A 1 105 ? -15.194 9.539 17.202 1.00 97.31 105 TYR A O 1
ATOM 873 N N . PHE A 1 106 ? -15.111 11.272 15.783 1.00 97.31 106 PHE A N 1
ATOM 874 C CA . PHE A 1 106 ? -13.665 11.177 15.540 1.00 97.31 106 PHE A CA 1
ATOM 875 C C . PHE A 1 106 ? -12.857 11.153 16.850 1.00 97.31 106 PHE A C 1
ATOM 877 O O . PHE A 1 106 ? -11.971 10.317 17.045 1.00 97.31 106 PHE A O 1
ATOM 884 N N . PHE A 1 107 ? -13.171 12.064 17.772 1.00 96.25 107 PHE A N 1
ATOM 885 C CA . PHE A 1 107 ? -12.436 12.209 19.023 1.00 96.25 107 PHE A CA 1
ATOM 886 C C . PHE A 1 107 ? -12.68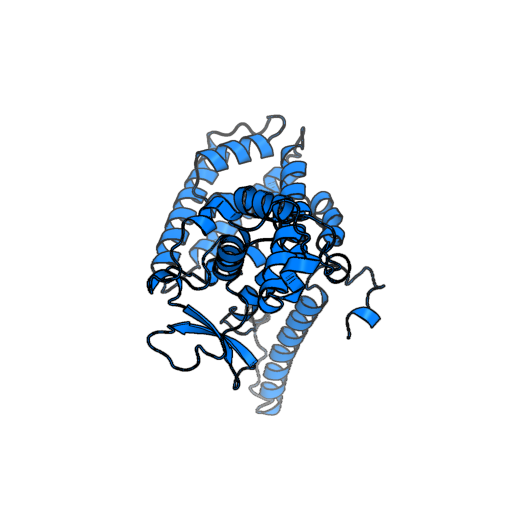5 11.050 20.004 1.00 96.25 107 PHE A C 1
ATOM 888 O O . PHE A 1 107 ? -11.765 10.622 20.703 1.00 96.25 107 PHE A O 1
ATOM 895 N N . GLU A 1 108 ? -13.904 10.509 20.037 1.00 96.00 108 GLU A N 1
ATOM 896 C CA . GLU A 1 108 ? -14.245 9.271 20.747 1.00 96.00 108 GLU A CA 1
ATOM 897 C C . GLU A 1 108 ? -13.454 8.084 20.186 1.00 96.00 108 GLU A C 1
ATOM 899 O O . GLU A 1 108 ? -12.834 7.346 20.956 1.00 96.00 108 GLU A O 1
ATOM 904 N N . CYS A 1 109 ? -13.410 7.928 18.857 1.00 95.69 109 CYS A N 1
ATOM 905 C CA . CYS A 1 109 ? -12.623 6.887 18.197 1.00 95.69 109 CYS A CA 1
ATOM 906 C C . CYS A 1 109 ? -11.147 6.980 18.602 1.00 95.69 109 CYS A C 1
ATOM 908 O O . CYS A 1 109 ? -10.586 5.988 19.066 1.00 95.69 109 CYS A O 1
ATOM 910 N N . LEU A 1 110 ? -10.551 8.176 18.544 1.00 95.75 110 LEU A N 1
ATOM 911 C CA . LEU A 1 110 ? -9.173 8.430 18.983 1.00 95.75 110 LEU A CA 1
ATOM 912 C C . LEU A 1 110 ? -8.926 8.031 20.450 1.00 95.75 110 LEU A C 1
ATOM 914 O O . LEU A 1 110 ? -7.917 7.401 20.771 1.00 95.75 110 LEU A O 1
ATOM 918 N N . LYS A 1 111 ? -9.837 8.381 21.365 1.00 93.50 111 LYS A N 1
ATOM 919 C CA . LYS A 1 111 ? -9.705 8.024 22.789 1.00 93.50 111 LYS A CA 1
ATOM 920 C C . LYS A 1 111 ? -9.808 6.522 23.020 1.00 93.50 111 LYS A C 1
ATOM 922 O O . LYS A 1 111 ? -9.009 5.954 23.767 1.00 93.50 111 LYS A O 1
ATOM 927 N N . ASN A 1 112 ? -10.776 5.876 22.379 1.00 91.75 112 ASN A N 1
ATOM 928 C CA . ASN A 1 112 ? -10.997 4.439 22.509 1.00 91.75 112 ASN A CA 1
ATOM 929 C C . ASN A 1 112 ? -9.827 3.636 21.943 1.00 91.75 112 ASN A C 1
ATOM 931 O O . ASN A 1 112 ? -9.458 2.590 22.482 1.00 91.75 112 ASN A O 1
ATOM 935 N N . SER A 1 113 ? -9.207 4.139 20.884 1.00 91.06 113 SER A N 1
ATOM 936 C CA . SER A 1 113 ? -8.170 3.419 20.172 1.00 91.06 113 SER A CA 1
ATOM 937 C C . SER A 1 113 ? -6.842 3.331 20.940 1.00 91.06 113 SER A C 1
ATOM 939 O O . SER A 1 113 ? -6.137 2.325 20.830 1.00 91.06 113 SER A O 1
ATOM 941 N N . ILE A 1 114 ? -6.552 4.290 21.829 1.00 90.62 114 ILE A N 1
ATOM 942 C CA . ILE A 1 114 ? -5.401 4.231 22.749 1.00 90.62 114 ILE A CA 1
ATOM 943 C C . ILE A 1 114 ? -5.446 2.989 23.637 1.00 90.62 114 ILE A C 1
ATOM 945 O O . ILE A 1 114 ? -4.411 2.358 23.869 1.00 90.62 114 ILE A O 1
ATOM 949 N N . ASN A 1 115 ? -6.632 2.605 24.118 1.00 87.19 115 ASN A N 1
ATOM 950 C CA . ASN A 1 115 ? -6.772 1.402 24.937 1.00 87.19 115 ASN A CA 1
ATOM 951 C C . ASN A 1 115 ? -6.343 0.162 24.151 1.00 87.19 115 ASN A C 1
ATOM 953 O O . ASN A 1 115 ? -5.607 -0.668 24.681 1.00 87.19 115 ASN A O 1
ATOM 957 N N . ASN A 1 116 ? -6.717 0.082 22.872 1.00 87.12 116 ASN A N 1
ATOM 958 C CA . ASN A 1 116 ? -6.309 -1.013 21.998 1.00 87.12 116 ASN A CA 1
ATOM 959 C C . ASN A 1 116 ? -4.794 -0.999 21.761 1.00 87.12 116 ASN A C 1
ATOM 961 O O . ASN A 1 116 ? -4.146 -2.026 21.952 1.00 87.12 116 ASN A O 1
ATOM 965 N N . ILE A 1 117 ? -4.203 0.158 21.445 1.00 92.06 117 ILE A N 1
ATOM 966 C CA . ILE A 1 117 ? -2.751 0.291 21.223 1.00 92.06 117 ILE A CA 1
ATOM 967 C C . ILE A 1 117 ? -1.947 -0.100 22.471 1.00 92.06 117 ILE A C 1
ATOM 969 O O . ILE A 1 117 ? -0.856 -0.669 22.382 1.00 92.06 117 ILE A O 1
ATOM 973 N N . ASN A 1 118 ? -2.478 0.155 23.667 1.00 90.81 118 ASN A N 1
ATOM 974 C CA . ASN A 1 118 ? -1.829 -0.247 24.913 1.00 90.81 118 ASN A CA 1
ATOM 975 C C . ASN A 1 118 ? -1.765 -1.766 25.108 1.00 90.81 118 ASN A C 1
ATOM 977 O O . ASN A 1 118 ? -0.874 -2.231 25.816 1.00 90.81 118 ASN A O 1
ATOM 981 N N . THR A 1 119 ? -2.633 -2.530 24.441 1.00 90.19 119 THR A N 1
ATOM 982 C CA . THR A 1 119 ? -2.584 -4.001 24.441 1.00 90.19 119 THR A CA 1
ATOM 983 C C . THR A 1 119 ? -1.611 -4.583 23.417 1.00 90.19 119 THR A C 1
ATOM 985 O O . THR A 1 119 ? -1.318 -5.777 23.472 1.00 90.19 119 THR A O 1
ATOM 988 N N . TRP A 1 120 ? -1.090 -3.773 22.490 1.00 91.44 120 TRP A N 1
ATOM 989 C CA . TRP A 1 120 ? -0.160 -4.256 21.476 1.00 91.44 120 TRP A CA 1
ATOM 990 C C . TRP A 1 120 ? 1.180 -4.631 22.102 1.00 91.44 120 TRP A C 1
ATOM 992 O O . TRP A 1 120 ? 1.841 -3.813 22.747 1.00 91.44 120 TRP A O 1
ATOM 1002 N N . ASN A 1 121 ? 1.578 -5.878 21.870 1.00 89.00 121 ASN A N 1
ATOM 1003 C CA . ASN A 1 121 ? 2.857 -6.431 22.278 1.00 89.00 121 ASN A CA 1
ATOM 1004 C C . ASN A 1 121 ? 3.489 -7.163 21.091 1.00 89.00 121 ASN A C 1
ATOM 1006 O O . ASN A 1 121 ? 2.790 -7.797 20.301 1.00 89.00 121 ASN A O 1
ATOM 1010 N N . THR A 1 122 ? 4.805 -7.058 20.957 1.00 90.69 122 THR A N 1
ATOM 1011 C CA . THR A 1 122 ? 5.564 -7.635 19.846 1.00 90.69 122 THR A CA 1
ATOM 1012 C C . THR A 1 122 ? 6.991 -7.904 20.287 1.00 90.69 122 THR A C 1
ATOM 1014 O O . THR A 1 122 ? 7.554 -7.139 21.070 1.00 90.69 122 THR A O 1
ATOM 1017 N N . ASP A 1 123 ? 7.589 -8.970 19.764 1.00 91.75 123 ASP A N 1
ATOM 1018 C CA . ASP A 1 123 ? 8.983 -9.316 20.044 1.00 91.75 123 ASP A CA 1
ATOM 1019 C C . ASP A 1 123 ? 9.967 -8.517 19.176 1.00 91.75 123 ASP A C 1
ATOM 1021 O O . ASP A 1 123 ? 11.130 -8.378 19.547 1.00 91.75 123 ASP A O 1
ATOM 1025 N N . SER A 1 124 ? 9.501 -7.935 18.064 1.00 90.62 124 SER A N 1
ATOM 1026 C CA . SER A 1 124 ? 10.321 -7.156 17.127 1.00 90.62 124 SER A CA 1
ATOM 1027 C C . SER A 1 124 ? 10.693 -5.788 17.700 1.00 90.62 124 SER A C 1
ATOM 1029 O O . SER A 1 124 ? 9.815 -4.961 17.939 1.00 90.62 124 SER A O 1
ATOM 1031 N N . ASP A 1 125 ? 11.990 -5.515 17.858 1.00 93.44 125 ASP A N 1
ATOM 1032 C CA . ASP A 1 125 ? 12.474 -4.226 18.378 1.00 93.44 125 ASP A CA 1
ATOM 1033 C C . ASP A 1 125 ? 12.087 -3.042 17.479 1.00 93.44 125 ASP A C 1
ATOM 1035 O O . ASP A 1 125 ? 11.635 -2.017 17.986 1.00 93.44 125 ASP A O 1
ATOM 1039 N N . TYR A 1 126 ? 12.122 -3.232 16.155 1.00 90.50 126 TYR A N 1
ATOM 1040 C CA . TYR A 1 126 ? 11.613 -2.270 15.169 1.00 90.50 126 TYR A CA 1
ATOM 1041 C C . TYR A 1 126 ? 10.158 -1.860 15.452 1.00 90.50 126 TYR A C 1
ATOM 1043 O O . TYR A 1 126 ? 9.824 -0.677 15.503 1.00 90.50 126 TYR A O 1
ATOM 1051 N N . GLN A 1 127 ? 9.279 -2.837 15.697 1.00 91.69 127 GLN A N 1
ATOM 1052 C CA . GLN A 1 127 ? 7.872 -2.556 15.990 1.00 91.69 127 GLN A CA 1
ATOM 1053 C C . GLN A 1 127 ? 7.674 -1.998 17.406 1.00 91.69 127 GLN A C 1
ATOM 1055 O O . GLN A 1 127 ? 6.820 -1.135 17.600 1.00 91.69 127 GLN A O 1
ATOM 1060 N N . LYS A 1 128 ? 8.470 -2.427 18.396 1.00 94.69 128 LYS A N 1
ATOM 1061 C CA . LYS A 1 128 ? 8.427 -1.847 19.752 1.00 94.69 128 LYS A CA 1
ATOM 1062 C C . LYS A 1 128 ? 8.714 -0.348 19.719 1.00 94.69 128 LYS A C 1
ATOM 1064 O O . LYS A 1 128 ? 8.021 0.410 20.398 1.00 94.69 128 LYS A O 1
ATOM 1069 N N . GLU A 1 129 ? 9.701 0.080 18.935 1.00 94.69 129 GLU A N 1
ATOM 1070 C CA . GLU A 1 129 ? 10.039 1.495 18.783 1.00 94.69 129 GLU A CA 1
ATOM 1071 C C . GLU A 1 129 ? 8.905 2.284 18.116 1.00 94.69 129 GLU A C 1
ATOM 1073 O O . GLU A 1 129 ? 8.448 3.280 18.682 1.00 94.69 129 GLU A O 1
ATOM 1078 N N . LYS A 1 130 ? 8.369 1.797 16.986 1.00 93.38 130 LYS A N 1
ATOM 1079 C CA . LYS A 1 130 ? 7.223 2.430 16.307 1.00 93.38 130 LYS A CA 1
ATOM 1080 C C . LYS A 1 130 ? 6.005 2.565 17.227 1.00 93.38 130 LYS A C 1
ATOM 1082 O O . LYS A 1 130 ? 5.450 3.653 17.357 1.00 93.38 130 LYS A O 1
ATOM 1087 N N . ILE A 1 131 ? 5.632 1.498 17.938 1.00 94.62 131 ILE A N 1
ATOM 1088 C CA . ILE A 1 131 ? 4.497 1.506 18.879 1.00 94.62 131 ILE A CA 1
ATOM 1089 C C . ILE A 1 131 ? 4.740 2.487 20.033 1.00 94.62 131 ILE A C 1
ATOM 1091 O O . ILE A 1 131 ? 3.814 3.170 20.474 1.00 94.62 131 ILE A O 1
ATOM 1095 N N . LYS A 1 132 ? 5.972 2.567 20.548 1.00 95.38 132 LYS A N 1
ATOM 1096 C CA . LYS A 1 132 ? 6.329 3.523 21.603 1.00 95.38 132 LYS A CA 1
ATOM 1097 C C . LYS A 1 132 ? 6.152 4.965 21.120 1.00 95.38 132 LYS A C 1
ATOM 1099 O O . LYS A 1 132 ? 5.544 5.754 21.842 1.00 95.38 132 LYS A O 1
ATOM 1104 N N . ASN A 1 133 ? 6.649 5.290 19.927 1.00 96.25 133 ASN A N 1
ATOM 1105 C CA . ASN A 1 133 ? 6.526 6.630 19.347 1.00 96.25 133 ASN A CA 1
ATOM 1106 C C . ASN A 1 133 ? 5.057 6.981 19.071 1.00 96.25 133 ASN A C 1
ATOM 1108 O O . ASN A 1 133 ? 4.608 8.040 19.504 1.00 96.25 133 ASN A O 1
ATOM 1112 N N . LEU A 1 134 ? 4.279 6.047 18.512 1.00 96.38 134 LEU A N 1
ATOM 1113 C CA . LEU A 1 134 ? 2.834 6.201 18.322 1.00 96.38 134 LEU A CA 1
ATOM 1114 C C . LEU A 1 134 ? 2.116 6.545 19.637 1.00 96.38 134 LEU A C 1
ATOM 1116 O O . LEU A 1 134 ? 1.328 7.485 19.696 1.00 96.38 134 LEU A O 1
ATOM 1120 N N . LYS A 1 135 ? 2.408 5.832 20.732 1.00 96.12 135 LYS A N 1
ATOM 1121 C CA . LYS A 1 135 ? 1.798 6.115 22.046 1.00 96.12 135 LYS A CA 1
ATOM 1122 C C . LYS A 1 135 ? 2.110 7.530 22.539 1.00 96.12 135 LYS A C 1
ATOM 1124 O O . LYS A 1 135 ? 1.220 8.201 23.059 1.00 96.12 135 LYS A O 1
ATOM 1129 N N . ILE A 1 136 ? 3.357 7.978 22.394 1.00 96.44 136 ILE A N 1
ATOM 1130 C CA . ILE A 1 136 ? 3.784 9.325 22.803 1.00 96.44 136 ILE A CA 1
ATOM 1131 C C . ILE A 1 136 ? 3.059 10.387 21.967 1.00 96.44 136 ILE A C 1
ATOM 1133 O O . ILE A 1 136 ? 2.502 11.341 22.518 1.00 96.44 136 ILE A O 1
ATOM 1137 N N . ASP A 1 137 ? 3.022 10.191 20.654 1.00 97.75 137 ASP A N 1
ATOM 1138 C CA . ASP A 1 137 ? 2.401 11.104 19.701 1.00 97.75 137 ASP A CA 1
ATOM 1139 C C . ASP A 1 137 ? 0.894 11.238 19.914 1.00 97.75 137 ASP A C 1
ATOM 1141 O O . ASP A 1 137 ? 0.381 12.355 19.930 1.00 97.75 137 ASP A O 1
ATOM 1145 N N . LEU A 1 138 ? 0.171 10.138 20.146 1.00 96.88 138 LEU A N 1
ATOM 1146 C CA . LEU A 1 138 ? -1.275 10.200 20.379 1.00 96.88 138 LEU A CA 1
ATOM 1147 C C . LEU A 1 138 ? -1.621 10.909 21.692 1.00 96.88 138 LEU A C 1
ATOM 1149 O O . LEU A 1 138 ? -2.595 11.659 21.745 1.00 96.88 138 LEU A O 1
ATOM 1153 N N . VAL A 1 139 ? -0.807 10.750 22.742 1.00 95.50 139 VAL A N 1
ATOM 1154 C CA . VAL A 1 139 ? -0.972 11.525 23.985 1.00 95.50 139 VAL A CA 1
ATOM 1155 C C . VAL A 1 139 ? -0.755 13.017 23.721 1.00 95.50 139 VAL A C 1
ATOM 1157 O O . VAL A 1 139 ? -1.555 13.845 24.167 1.00 95.50 139 VAL A O 1
ATOM 1160 N N . LYS A 1 140 ? 0.292 13.372 22.964 1.00 96.94 140 LYS A N 1
ATOM 1161 C CA . LYS A 1 140 ? 0.561 14.756 22.542 1.00 96.94 140 LYS A CA 1
ATOM 1162 C C . LYS A 1 140 ? -0.605 15.318 21.720 1.00 96.94 140 LYS A C 1
ATOM 1164 O O . LYS A 1 140 ? -1.039 16.442 21.965 1.00 96.94 140 LYS A O 1
ATOM 1169 N N . PHE A 1 141 ? -1.134 14.531 20.789 1.00 97.94 141 PHE A N 1
ATOM 1170 C CA . PHE A 1 141 ? -2.229 14.922 19.912 1.00 97.94 141 PHE A CA 1
ATOM 1171 C C . PHE A 1 141 ? -3.541 15.148 20.668 1.00 97.94 141 PHE A C 1
ATOM 1173 O O . PHE A 1 141 ? -4.195 16.171 20.474 1.00 97.94 141 PHE A O 1
ATOM 1180 N N . ILE A 1 142 ? -3.899 14.254 21.594 1.00 96.62 142 ILE A N 1
ATOM 1181 C CA . ILE A 1 142 ? -5.084 14.445 22.440 1.00 96.62 142 ILE A CA 1
ATOM 1182 C C . ILE A 1 142 ? -4.957 15.718 23.268 1.00 96.62 142 ILE A C 1
ATOM 1184 O O . ILE A 1 142 ? -5.901 16.504 23.314 1.00 96.62 142 ILE A O 1
ATOM 1188 N N . LYS A 1 143 ? -3.790 15.958 23.877 1.00 96.56 143 LYS A N 1
ATOM 1189 C CA . LYS A 1 143 ? -3.559 17.181 24.652 1.00 96.56 143 LYS A CA 1
ATOM 1190 C C . LYS A 1 143 ? -3.800 18.431 23.801 1.00 96.56 143 LYS A C 1
ATOM 1192 O O . LYS A 1 143 ? -4.496 19.339 24.251 1.00 96.56 143 LYS A O 1
ATOM 1197 N N . TYR A 1 144 ? -3.281 18.451 22.573 1.00 97.44 144 TYR A N 1
ATOM 1198 C CA . TYR A 1 144 ? -3.516 19.537 21.623 1.00 97.44 144 TYR A CA 1
ATOM 1199 C C . TYR A 1 144 ? -5.017 19.747 21.351 1.00 97.44 144 TYR A C 1
ATOM 1201 O O . TYR A 1 144 ? -5.523 20.858 21.522 1.00 97.44 144 TYR A O 1
ATOM 1209 N N . LEU A 1 145 ? -5.756 18.680 21.024 1.00 96.69 145 LEU A N 1
ATOM 1210 C C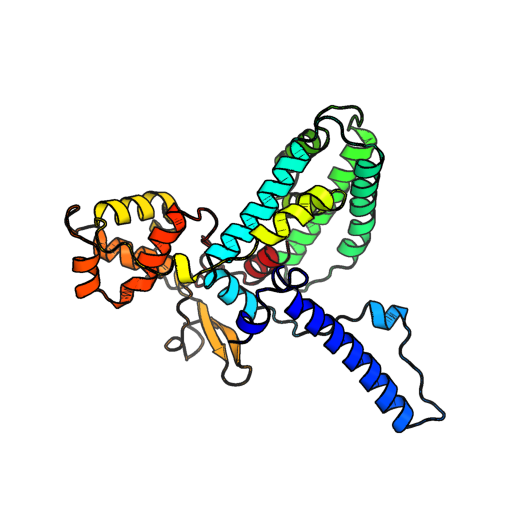A . LEU A 1 145 ? -7.198 18.745 20.735 1.00 96.69 145 LEU A CA 1
ATOM 1211 C C . LEU A 1 145 ? -8.072 19.153 21.939 1.00 96.69 145 LEU A C 1
ATOM 1213 O O . LEU A 1 145 ? -9.190 19.654 21.762 1.00 96.69 145 LEU A O 1
ATOM 1217 N N . GLU A 1 146 ? -7.612 18.900 23.164 1.00 95.31 146 GLU A N 1
ATOM 1218 C CA . GLU A 1 146 ? -8.338 19.240 24.393 1.00 95.31 146 GLU A CA 1
ATOM 1219 C C . GLU A 1 146 ? -8.036 20.644 24.908 1.00 95.31 146 GLU A C 1
ATOM 1221 O O . GLU A 1 146 ? -8.938 21.302 25.423 1.00 95.31 146 GLU A O 1
ATOM 1226 N N . GLN A 1 147 ? -6.781 21.084 24.811 1.00 94.19 147 GLN A N 1
ATOM 1227 C CA . GLN A 1 147 ? -6.296 22.247 25.559 1.00 94.19 147 GLN A CA 1
ATOM 1228 C C . GLN A 1 147 ? -5.954 23.439 24.669 1.00 94.19 147 GLN A C 1
ATOM 1230 O O . GLN A 1 147 ? -6.045 24.578 25.119 1.00 94.19 147 GLN A O 1
ATOM 1235 N N . GLU A 1 148 ? -5.549 23.191 23.426 1.00 91.69 148 GLU A N 1
ATOM 1236 C CA . GLU A 1 148 ? -4.944 24.211 22.563 1.00 91.69 148 GLU A CA 1
ATOM 1237 C C . GLU A 1 148 ? -5.791 24.493 21.315 1.00 91.69 148 GLU A C 1
ATOM 1239 O O . GLU A 1 148 ? -5.719 25.580 20.741 1.00 91.69 148 GLU A O 1
ATOM 1244 N N . PHE A 1 149 ? -6.614 23.531 20.895 1.00 93.31 149 PHE A N 1
ATOM 1245 C CA . PHE A 1 149 ? -7.347 23.600 19.640 1.00 93.31 149 PHE A CA 1
ATOM 1246 C C . PHE A 1 149 ? -8.724 24.274 19.764 1.00 93.31 149 PHE A C 1
ATOM 1248 O O . PHE A 1 149 ? -9.611 23.817 20.488 1.00 93.31 149 PHE A O 1
ATOM 1255 N N . ASP A 1 150 ? -8.933 25.338 18.984 1.00 91.00 150 ASP A N 1
ATOM 1256 C CA . ASP A 1 150 ? -10.236 25.989 18.828 1.00 91.00 150 ASP A CA 1
ATOM 1257 C C . ASP A 1 150 ? -11.122 25.200 17.852 1.00 91.00 150 ASP A C 1
ATOM 1259 O O . ASP A 1 150 ? -10.869 25.153 16.649 1.00 91.00 150 ASP A O 1
ATOM 1263 N N . ARG A 1 151 ? -12.200 24.611 18.377 1.00 89.69 151 ARG A N 1
ATOM 1264 C CA . ARG A 1 151 ? -13.124 23.756 17.614 1.00 89.69 151 ARG A CA 1
ATOM 1265 C C . ARG A 1 151 ? -14.075 24.527 16.694 1.00 89.69 151 ARG A C 1
ATOM 1267 O O . ARG A 1 151 ? -14.797 23.908 15.925 1.00 89.69 151 ARG A O 1
ATOM 1274 N N . LYS A 1 152 ? -14.105 25.863 16.766 1.00 87.81 152 LYS A N 1
ATOM 1275 C CA . LYS A 1 152 ? -15.033 26.715 15.997 1.00 87.81 152 LYS A CA 1
ATOM 1276 C C . LYS A 1 152 ? -14.424 27.259 14.700 1.00 87.81 152 LYS A C 1
ATOM 1278 O O . LYS A 1 152 ? -14.849 28.304 14.208 1.00 87.81 152 LYS A O 1
ATOM 1283 N N . LYS A 1 153 ? -13.397 26.595 14.169 1.00 92.50 153 LYS A N 1
ATOM 1284 C CA . LYS A 1 153 ? -12.722 26.999 12.932 1.00 92.50 153 LYS A CA 1
ATOM 1285 C C . LYS A 1 153 ? -13.369 26.353 11.712 1.00 92.50 153 LYS A C 1
ATOM 1287 O O . LYS A 1 153 ? -13.699 25.170 11.735 1.00 92.50 153 LYS A O 1
ATOM 1292 N N . GLU A 1 154 ? -13.471 27.127 10.636 1.00 96.44 154 GLU A N 1
ATOM 1293 C CA . GLU A 1 154 ? -13.736 26.579 9.305 1.00 96.44 154 GLU A CA 1
ATOM 1294 C C . GLU A 1 154 ? -12.573 25.664 8.877 1.00 96.44 154 GLU A C 1
ATOM 1296 O O . GLU A 1 154 ? -11.421 25.901 9.253 1.00 96.44 154 GLU A O 1
ATOM 1301 N N . TYR A 1 155 ? -12.865 24.633 8.082 1.00 97.44 155 TYR A N 1
ATOM 1302 C CA . TYR A 1 155 ? -11.893 23.633 7.614 1.00 97.44 155 TYR A CA 1
ATOM 1303 C C . TYR A 1 155 ? -11.159 22.921 8.755 1.00 97.44 155 TYR A C 1
ATOM 1305 O O . TYR A 1 155 ? -9.949 22.680 8.696 1.00 97.44 155 TYR A O 1
ATOM 1313 N N . LEU A 1 156 ? -11.906 22.577 9.808 1.00 97.06 156 LEU A N 1
ATOM 1314 C CA . LEU A 1 156 ? -11.387 22.017 11.053 1.00 97.06 156 LEU A CA 1
ATOM 1315 C C . LEU A 1 156 ? -10.420 20.847 10.822 1.00 97.06 156 LEU A C 1
ATOM 1317 O O . LEU A 1 156 ? -9.287 20.881 11.296 1.00 97.06 156 LEU A O 1
ATOM 1321 N N . PHE A 1 157 ? -10.833 19.847 10.037 1.00 97.81 157 PHE A N 1
ATOM 1322 C CA . PHE A 1 157 ? -10.016 18.664 9.754 1.00 97.81 157 PHE A CA 1
ATOM 1323 C C . PHE A 1 157 ? -8.752 18.976 8.943 1.00 97.81 157 PHE A C 1
ATOM 1325 O O . PHE A 1 157 ? -7.737 18.312 9.134 1.00 97.81 157 PHE A O 1
ATOM 1332 N N . ASN A 1 158 ? -8.748 20.017 8.104 1.00 98.38 158 ASN A N 1
ATOM 1333 C CA . ASN A 1 158 ? -7.527 20.451 7.422 1.00 98.38 158 ASN A CA 1
ATOM 1334 C C . ASN A 1 158 ? -6.519 21.080 8.389 1.00 98.38 158 ASN A C 1
ATOM 1336 O O . ASN A 1 158 ? -5.323 20.818 8.284 1.00 98.38 158 ASN A O 1
ATOM 1340 N N . ILE A 1 159 ? -6.990 21.888 9.344 1.00 98.06 159 ILE A N 1
ATOM 1341 C CA . ILE A 1 159 ? -6.118 22.479 10.369 1.00 98.06 159 ILE A CA 1
ATOM 1342 C C . ILE A 1 159 ? -5.515 21.372 11.240 1.00 98.06 159 ILE A C 1
ATOM 1344 O O . ILE A 1 159 ? -4.309 21.382 11.485 1.00 98.06 159 ILE A O 1
ATOM 1348 N N . ILE A 1 160 ? -6.335 20.396 11.650 1.00 98.12 160 ILE A N 1
ATOM 1349 C CA . ILE A 1 160 ? -5.876 19.232 12.416 1.00 98.12 160 ILE A CA 1
ATOM 1350 C C . ILE A 1 160 ? -4.840 18.440 11.612 1.00 98.12 160 ILE A C 1
ATOM 1352 O O . ILE A 1 160 ? -3.774 18.153 12.147 1.00 98.12 160 ILE A O 1
ATOM 1356 N N . PHE A 1 161 ? -5.112 18.131 10.338 1.00 98.31 161 PHE A N 1
ATOM 1357 C CA . PHE A 1 161 ? -4.168 17.410 9.478 1.00 98.31 161 PHE A CA 1
ATOM 1358 C C . PHE A 1 161 ? -2.818 18.126 9.395 1.00 98.31 161 PHE A C 1
ATOM 1360 O O . PHE A 1 161 ? -1.790 17.508 9.637 1.00 98.31 161 PHE A O 1
ATOM 1367 N N . ASN A 1 162 ? -2.808 19.432 9.113 1.00 98.25 162 ASN A N 1
ATOM 1368 C CA . ASN A 1 162 ? -1.559 20.189 8.989 1.00 98.25 162 ASN A CA 1
ATOM 1369 C C . ASN A 1 162 ? -0.765 20.202 10.303 1.00 98.25 162 ASN A C 1
ATOM 1371 O O . ASN A 1 162 ? 0.465 20.146 10.290 1.00 98.25 162 ASN A O 1
ATOM 1375 N N . TRP A 1 163 ? -1.455 20.267 11.447 1.00 98.44 163 TRP A N 1
ATOM 1376 C CA . TRP A 1 163 ? -0.792 20.145 12.741 1.00 98.44 163 TRP A CA 1
ATOM 1377 C C . TRP A 1 163 ? -0.187 18.751 12.916 1.00 98.44 163 TRP A C 1
ATOM 1379 O O . TRP A 1 163 ? 0.973 18.657 13.305 1.00 98.44 163 TRP A O 1
ATOM 1389 N N . VAL A 1 164 ? -0.941 17.695 12.599 1.00 98.12 164 VAL A N 1
ATOM 1390 C CA . VAL A 1 164 ? -0.503 16.293 12.690 1.00 98.12 164 VAL A CA 1
ATOM 1391 C C . VAL A 1 164 ? 0.731 16.044 11.823 1.00 98.12 164 VAL A C 1
ATOM 1393 O O . VAL A 1 164 ? 1.740 15.583 12.349 1.00 98.12 164 VAL A O 1
ATOM 1396 N N . ASP A 1 165 ? 0.680 16.451 10.557 1.00 97.75 165 ASP A N 1
ATOM 1397 C CA . ASP A 1 165 ? 1.764 16.349 9.571 1.00 97.75 165 ASP A CA 1
ATOM 1398 C C . ASP A 1 165 ? 3.054 17.050 10.034 1.00 97.75 165 ASP A C 1
ATOM 1400 O O . ASP A 1 165 ? 4.160 16.562 9.837 1.00 97.75 165 ASP A O 1
ATOM 1404 N N . THR A 1 166 ? 2.919 18.176 10.742 1.00 98.00 166 THR A N 1
ATOM 1405 C CA . THR A 1 166 ? 4.073 18.939 11.247 1.00 98.00 166 THR A CA 1
ATOM 1406 C C . THR A 1 166 ? 4.618 18.406 12.580 1.00 98.00 166 THR A C 1
ATOM 1408 O O . THR A 1 166 ? 5.776 18.655 12.917 1.00 98.00 166 THR A O 1
ATOM 1411 N N . ASN A 1 167 ? 3.792 17.747 13.400 1.00 98.06 167 ASN A N 1
ATOM 1412 C CA . ASN A 1 167 ? 4.103 17.518 14.817 1.00 98.06 167 ASN A CA 1
ATOM 1413 C C . ASN A 1 167 ? 4.254 16.057 15.229 1.00 98.06 167 ASN A C 1
ATOM 1415 O O . ASN A 1 167 ? 4.738 15.836 16.349 1.00 98.06 167 ASN A O 1
ATOM 1419 N N . LEU A 1 168 ? 3.794 15.109 14.415 1.00 97.81 168 LEU A N 1
ATOM 1420 C CA . LEU A 1 168 ? 3.778 13.684 14.737 1.00 97.81 168 LEU A CA 1
ATOM 1421 C C . LEU A 1 168 ? 4.664 12.886 13.768 1.00 97.81 168 LEU A C 1
ATOM 1423 O O . LEU A 1 168 ? 5.081 13.385 12.727 1.00 97.81 168 LEU A O 1
ATOM 1427 N N . THR A 1 169 ? 4.968 11.642 14.129 1.00 96.69 169 THR A N 1
ATOM 1428 C CA . THR A 1 169 ? 5.688 10.698 13.262 1.00 96.69 169 THR A CA 1
ATOM 1429 C C . THR A 1 169 ? 4.782 10.113 12.174 1.00 96.69 169 THR A C 1
ATOM 1431 O O . THR A 1 169 ? 3.563 10.091 12.329 1.00 96.69 169 THR A O 1
ATOM 1434 N N . GLU A 1 170 ? 5.373 9.584 11.097 1.00 93.19 170 GLU A N 1
ATOM 1435 C CA . GLU A 1 170 ? 4.655 8.967 9.962 1.00 93.19 170 GLU A CA 1
ATOM 1436 C C . GLU A 1 170 ? 3.617 7.929 10.409 1.00 93.19 170 GLU A C 1
ATOM 1438 O O . GLU A 1 170 ? 2.472 7.951 9.968 1.00 93.19 170 GLU A O 1
ATOM 1443 N N . GLU A 1 171 ? 3.990 7.074 11.364 1.00 91.94 171 GLU A N 1
ATOM 1444 C CA . GLU A 1 171 ? 3.103 6.074 11.965 1.00 91.94 171 GLU A CA 1
ATOM 1445 C C . GLU A 1 171 ? 1.816 6.700 12.522 1.00 91.94 171 GLU A C 1
ATOM 1447 O O . GLU A 1 171 ? 0.716 6.189 12.319 1.00 91.94 171 GLU A O 1
ATOM 1452 N N . SER A 1 172 ? 1.962 7.822 13.222 1.00 95.50 172 SER A N 1
ATOM 1453 C CA . SER A 1 172 ? 0.868 8.551 13.854 1.00 95.50 172 SER A CA 1
ATOM 1454 C C . SER A 1 172 ? 0.045 9.340 12.841 1.00 95.50 172 SER A C 1
ATOM 1456 O O . SER A 1 172 ? -1.167 9.456 13.015 1.00 95.50 172 SER A O 1
ATOM 1458 N N . ILE A 1 173 ? 0.674 9.866 11.786 1.00 96.25 173 ILE A N 1
ATOM 1459 C CA . ILE A 1 173 ? -0.025 10.542 10.686 1.00 96.25 173 ILE A CA 1
ATOM 1460 C C . ILE A 1 173 ? -0.969 9.551 10.008 1.00 96.25 173 ILE A C 1
ATOM 1462 O O . ILE A 1 173 ? -2.174 9.799 9.957 1.00 96.25 173 ILE A O 1
ATOM 1466 N N . GLU A 1 174 ? -0.447 8.402 9.578 1.00 94.06 174 GLU A N 1
ATOM 1467 C CA . GLU A 1 174 ? -1.233 7.349 8.928 1.00 94.06 174 GLU A CA 1
ATOM 1468 C C . GLU A 1 174 ? -2.386 6.878 9.818 1.00 94.06 174 GLU A C 1
ATOM 1470 O O . GLU A 1 174 ? -3.522 6.734 9.362 1.00 94.06 174 GLU A O 1
ATOM 1475 N N . TYR A 1 175 ? -2.117 6.732 11.117 1.00 94.25 175 TYR A N 1
ATOM 1476 C CA . TYR A 1 175 ? -3.122 6.364 12.102 1.00 94.25 175 TYR A CA 1
ATOM 1477 C C . TYR A 1 175 ? -4.257 7.390 12.223 1.00 94.25 175 TYR A C 1
ATOM 1479 O O . TYR A 1 175 ? -5.437 7.031 12.235 1.00 94.25 175 TYR A O 1
ATOM 1487 N N . VAL A 1 176 ? -3.921 8.679 12.312 1.00 96.19 176 VAL A N 1
ATOM 1488 C CA . VAL A 1 176 ? -4.917 9.753 12.410 1.00 96.19 176 VAL A CA 1
ATOM 1489 C C . VAL A 1 176 ? -5.699 9.904 11.106 1.00 96.19 176 VAL A C 1
ATOM 1491 O O . VAL A 1 176 ? -6.902 10.158 11.159 1.00 96.19 176 VAL A O 1
ATOM 1494 N N . VAL A 1 177 ? -5.064 9.697 9.950 1.00 95.81 177 VAL A N 1
ATOM 1495 C CA . VAL A 1 177 ? -5.762 9.686 8.658 1.00 95.81 177 VAL A CA 1
ATOM 1496 C C . VAL A 1 177 ? -6.838 8.603 8.629 1.00 95.81 177 VAL A C 1
ATOM 1498 O O . VAL A 1 177 ? -7.957 8.909 8.228 1.00 95.81 177 VAL A O 1
ATOM 1501 N N . SER A 1 178 ? -6.562 7.383 9.107 1.00 94.25 178 SER A N 1
ATOM 1502 C CA . S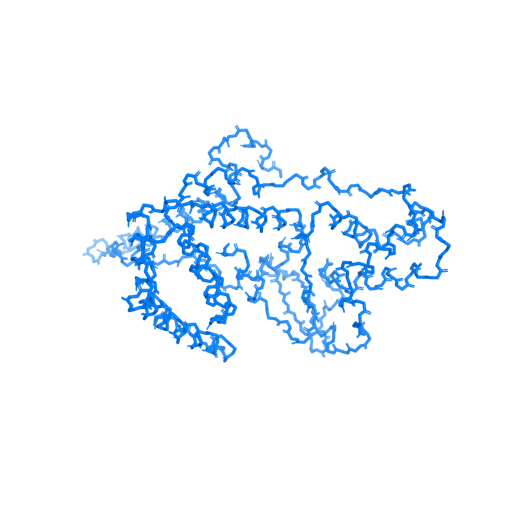ER A 1 178 ? -7.600 6.344 9.209 1.00 94.25 178 SER A CA 1
ATOM 1503 C C . SER A 1 178 ? -8.764 6.795 10.101 1.00 94.25 178 SER A C 1
ATOM 1505 O O . SER A 1 178 ? -9.922 6.628 9.729 1.00 94.25 178 SER A O 1
ATOM 1507 N N . LEU A 1 179 ? -8.479 7.459 11.228 1.00 95.88 179 LEU A N 1
ATOM 1508 C CA . LEU A 1 179 ? -9.519 7.987 12.118 1.00 95.88 179 LEU A CA 1
ATOM 1509 C C . LEU A 1 179 ? -10.363 9.099 11.477 1.00 95.88 179 LEU A C 1
ATOM 1511 O O . LEU A 1 179 ? -11.539 9.225 11.810 1.00 95.88 179 LEU A O 1
ATOM 1515 N N . PHE A 1 180 ? -9.803 9.905 10.568 1.00 97.00 180 PHE A N 1
ATOM 1516 C CA . PHE A 1 180 ? -10.582 10.919 9.848 1.00 97.00 180 PHE A CA 1
ATOM 1517 C C . PHE A 1 180 ? -11.680 10.321 8.977 1.00 97.00 180 PHE A C 1
ATOM 1519 O O . PHE A 1 180 ? -12.664 11.010 8.729 1.00 97.00 180 PHE A O 1
ATOM 1526 N N . LEU A 1 181 ? -11.523 9.080 8.513 1.00 95.69 181 LEU A N 1
ATOM 1527 C CA . LEU A 1 181 ? -12.497 8.430 7.638 1.00 95.69 181 LEU A CA 1
ATOM 1528 C C . LEU A 1 181 ? -13.748 7.970 8.402 1.00 95.69 181 LEU A C 1
ATOM 1530 O O . LEU A 1 181 ? -14.835 7.978 7.834 1.00 95.69 181 LEU A O 1
ATOM 1534 N N . GLU A 1 182 ? -13.599 7.624 9.684 1.00 95.31 182 GLU A N 1
ATOM 1535 C CA . GLU A 1 182 ? -14.638 6.994 10.514 1.00 95.31 182 GLU A CA 1
ATOM 1536 C C . GLU A 1 182 ? -15.985 7.747 10.570 1.00 95.31 182 GLU A C 1
ATOM 1538 O O . GLU A 1 182 ? -17.017 7.084 10.522 1.00 95.31 182 GLU A O 1
ATOM 1543 N N . PRO A 1 183 ? -16.054 9.092 10.676 1.00 96.50 183 PRO A N 1
ATOM 1544 C CA . PRO A 1 183 ? -17.340 9.791 10.749 1.00 96.50 183 PRO A CA 1
ATOM 1545 C C . PRO A 1 183 ? -18.073 9.939 9.407 1.00 96.50 183 PRO A C 1
ATOM 1547 O O . PRO A 1 183 ? -19.200 10.426 9.408 1.00 96.50 183 PRO A O 1
ATOM 1550 N N . TYR A 1 184 ? -17.444 9.599 8.275 1.00 96.75 184 TYR A N 1
ATOM 1551 C CA . TYR A 1 184 ? -17.875 10.048 6.945 1.00 96.75 184 TYR A CA 1
ATOM 1552 C C . TYR A 1 184 ? -18.128 8.899 5.964 1.00 96.75 184 TYR A C 1
ATOM 1554 O O . TYR A 1 184 ? -17.594 8.883 4.845 1.00 96.75 184 TYR A O 1
ATOM 1562 N N . ASP A 1 185 ? -18.989 7.958 6.351 1.00 94.69 185 ASP A N 1
ATOM 1563 C CA . ASP A 1 185 ? -19.432 6.851 5.493 1.00 94.69 185 ASP A CA 1
ATOM 1564 C C . ASP A 1 185 ? -19.939 7.354 4.132 1.00 94.69 185 ASP A C 1
ATOM 1566 O O . ASP A 1 185 ? -19.622 6.786 3.089 1.00 94.69 185 ASP A O 1
ATOM 1570 N N . GLU A 1 186 ? -20.647 8.486 4.087 1.00 95.56 186 GLU A N 1
ATOM 1571 C CA . GLU A 1 186 ? -21.169 9.056 2.845 1.00 95.56 186 GLU A CA 1
ATOM 1572 C C . GLU A 1 186 ? -20.081 9.523 1.868 1.00 95.56 186 GLU A C 1
ATOM 1574 O O . GLU A 1 186 ? -20.344 9.635 0.668 1.00 95.56 186 GLU A O 1
ATOM 1579 N N . ILE A 1 187 ? -18.868 9.798 2.357 1.00 96.88 187 ILE A N 1
ATOM 1580 C CA . ILE A 1 187 ? -17.702 10.123 1.530 1.00 96.88 187 ILE A CA 1
ATOM 1581 C C . ILE A 1 187 ? -16.986 8.835 1.117 1.00 96.88 187 ILE A C 1
ATOM 1583 O O . ILE A 1 187 ? -16.648 8.677 -0.061 1.00 96.88 187 ILE A O 1
ATOM 1587 N N . VAL A 1 188 ? -16.759 7.933 2.074 1.00 94.06 188 VAL A N 1
ATOM 1588 C CA . VAL A 1 188 ? -15.967 6.708 1.899 1.00 94.06 188 VAL A CA 1
ATOM 1589 C C . VAL A 1 188 ? -16.702 5.688 1.022 1.00 94.06 188 VAL A C 1
ATOM 1591 O O . VAL A 1 188 ? -16.140 5.196 0.039 1.00 94.06 188 VAL A O 1
ATOM 1594 N N . ASP A 1 189 ? -17.982 5.425 1.286 1.00 91.25 189 ASP A N 1
ATOM 1595 C CA . ASP A 1 189 ? -18.775 4.428 0.556 1.00 91.25 189 ASP A CA 1
ATOM 1596 C C . ASP A 1 189 ? -18.895 4.761 -0.936 1.00 91.25 189 ASP A C 1
ATOM 1598 O O . ASP A 1 189 ? -18.864 3.865 -1.786 1.00 91.25 189 ASP A O 1
ATOM 1602 N N . GLN A 1 190 ? -18.951 6.051 -1.284 1.00 93.31 190 GLN A N 1
ATOM 1603 C CA . GLN A 1 190 ? -18.992 6.506 -2.678 1.00 93.31 190 GLN A CA 1
ATOM 1604 C C . GLN A 1 190 ? -17.725 6.150 -3.470 1.00 93.31 190 GLN A C 1
ATOM 1606 O O . GLN A 1 190 ? -17.776 6.074 -4.699 1.00 93.31 190 GLN A O 1
ATOM 1611 N N . LEU A 1 191 ? -16.595 5.940 -2.791 1.00 93.38 191 LEU A N 1
ATOM 1612 C CA . LEU A 1 191 ? -15.303 5.629 -3.407 1.00 93.38 191 LEU A CA 1
ATOM 1613 C C . LEU A 1 191 ? -15.048 4.119 -3.497 1.00 93.38 191 LEU A C 1
ATOM 1615 O O . LEU A 1 191 ? -14.224 3.678 -4.294 1.00 93.38 191 LEU A O 1
ATOM 1619 N N . THR A 1 192 ? -15.807 3.291 -2.776 1.00 88.38 192 THR A N 1
ATOM 1620 C CA . THR A 1 192 ? -15.656 1.825 -2.815 1.00 88.38 192 THR A CA 1
ATOM 1621 C C . THR A 1 192 ? -15.679 1.238 -4.241 1.00 88.38 192 THR A C 1
ATOM 1623 O O . THR A 1 192 ? -14.823 0.404 -4.553 1.00 88.38 192 THR A O 1
ATOM 1626 N N . PRO A 1 193 ? -16.576 1.656 -5.163 1.00 86.75 193 PRO A N 1
ATOM 1627 C CA . PRO A 1 193 ? -16.582 1.128 -6.531 1.00 86.75 193 PRO A CA 1
ATOM 1628 C C . PRO A 1 193 ? -15.299 1.432 -7.323 1.00 86.75 193 PRO A C 1
ATOM 1630 O O . PRO A 1 193 ? -14.934 0.664 -8.219 1.00 86.75 193 PRO A O 1
ATOM 1633 N N . THR A 1 194 ? -14.594 2.523 -6.995 1.00 90.50 194 THR A N 1
ATOM 1634 C CA . THR A 1 194 ? -13.364 2.933 -7.693 1.00 90.50 194 THR A CA 1
ATOM 1635 C C . THR A 1 194 ? -12.143 2.135 -7.251 1.00 90.50 194 THR A C 1
ATOM 1637 O O . THR A 1 194 ? -11.129 2.165 -7.935 1.00 90.50 194 THR A O 1
ATOM 1640 N N . MET A 1 195 ? -12.240 1.379 -6.154 1.00 88.81 195 MET A N 1
ATOM 1641 C CA . MET A 1 195 ? -11.161 0.539 -5.622 1.00 88.81 195 MET A CA 1
ATOM 1642 C C . MET A 1 195 ? -10.975 -0.781 -6.386 1.00 88.81 195 MET A C 1
ATOM 1644 O O . MET A 1 195 ? -10.113 -1.584 -6.035 1.00 88.81 195 MET A O 1
ATOM 1648 N N . SER A 1 196 ? -11.803 -1.052 -7.397 1.00 86.81 196 SER A N 1
ATOM 1649 C CA . SER A 1 196 ? -11.667 -2.219 -8.269 1.00 86.81 196 SER A CA 1
ATOM 1650 C C . SER A 1 196 ? -10.805 -1.892 -9.493 1.00 86.81 196 SER A C 1
ATOM 1652 O O . SER A 1 196 ? -10.716 -0.740 -9.914 1.00 86.81 196 SER A O 1
ATOM 1654 N N . ALA A 1 197 ? -10.157 -2.902 -10.074 1.00 86.94 197 ALA A N 1
ATOM 1655 C CA . ALA A 1 197 ? -9.318 -2.741 -11.256 1.00 86.94 197 ALA A CA 1
ATOM 1656 C C . ALA A 1 197 ? -9.617 -3.823 -12.299 1.00 86.94 197 ALA A C 1
ATOM 1658 O O . ALA A 1 197 ? -9.812 -4.995 -11.970 1.00 86.94 197 ALA A O 1
ATOM 1659 N N . ASP A 1 198 ? -9.629 -3.410 -13.564 1.00 84.75 198 ASP A N 1
ATOM 1660 C CA . ASP A 1 198 ? -9.664 -4.290 -14.730 1.00 84.75 198 ASP A CA 1
ATOM 1661 C C . ASP A 1 198 ? -8.263 -4.315 -15.353 1.00 84.75 198 ASP A C 1
ATOM 1663 O O . ASP A 1 198 ? -7.951 -3.559 -16.273 1.00 84.75 198 ASP A O 1
ATOM 1667 N N . GLU A 1 199 ? -7.395 -5.140 -14.765 1.00 81.12 199 GLU A N 1
ATOM 1668 C CA . GLU A 1 199 ? -5.966 -5.238 -15.102 1.00 81.12 199 GLU A CA 1
ATOM 1669 C C . GLU A 1 199 ? -5.734 -5.641 -16.572 1.00 81.12 199 GLU A C 1
ATOM 1671 O O . GLU A 1 199 ? -4.755 -5.225 -17.193 1.00 81.12 199 GLU A O 1
ATOM 1676 N N . GLU A 1 200 ? -6.664 -6.391 -17.179 1.00 85.25 200 GLU A N 1
ATOM 1677 C CA . GLU A 1 200 ? -6.555 -6.829 -18.577 1.00 85.25 200 GLU A CA 1
ATOM 1678 C C . GLU A 1 200 ? -6.569 -5.646 -19.556 1.00 85.25 200 GLU A C 1
ATOM 1680 O O . GLU A 1 200 ? -5.872 -5.679 -20.574 1.00 85.25 200 GLU A O 1
ATOM 1685 N N . LYS A 1 201 ? -7.292 -4.561 -19.236 1.00 86.19 201 LYS A N 1
ATOM 1686 C CA . LYS A 1 201 ? -7.380 -3.368 -20.100 1.00 86.19 201 LYS A CA 1
ATOM 1687 C C . LYS A 1 201 ? -6.041 -2.678 -20.333 1.00 86.19 201 LYS A C 1
ATOM 1689 O O . LYS A 1 201 ? -5.868 -2.030 -21.363 1.00 86.19 201 LYS A O 1
ATOM 1694 N N . PHE A 1 202 ? -5.108 -2.800 -19.395 1.00 86.31 202 PHE A N 1
ATOM 1695 C CA . PHE A 1 202 ? -3.823 -2.100 -19.429 1.00 86.31 202 PHE A CA 1
ATOM 1696 C C . PHE A 1 202 ? -2.638 -3.063 -19.555 1.00 86.31 202 PHE A C 1
ATOM 1698 O O . PHE A 1 202 ? -1.487 -2.661 -19.413 1.00 86.31 202 PHE A O 1
ATOM 1705 N N . PHE A 1 203 ? -2.907 -4.330 -19.877 1.00 87.44 203 PHE A N 1
ATOM 1706 C CA . PHE A 1 203 ? -1.877 -5.354 -20.010 1.00 87.44 203 PHE A CA 1
ATOM 1707 C C . PHE A 1 203 ? -1.022 -5.203 -21.283 1.00 87.44 203 PHE A C 1
ATOM 1709 O O . PHE A 1 203 ? 0.109 -5.695 -21.348 1.00 87.44 203 PHE A O 1
ATOM 1716 N N . ASN A 1 204 ? -1.537 -4.547 -22.322 1.00 92.50 204 ASN A N 1
ATOM 1717 C CA . ASN A 1 204 ? -0.819 -4.413 -23.588 1.00 92.50 204 ASN A CA 1
ATOM 1718 C C . ASN A 1 204 ? 0.302 -3.370 -23.502 1.00 92.50 204 ASN A C 1
ATOM 1720 O O . ASN A 1 204 ? 0.118 -2.276 -22.978 1.00 92.50 204 ASN A O 1
ATOM 1724 N N . ILE A 1 205 ? 1.458 -3.713 -24.072 1.00 95.00 205 ILE A N 1
ATOM 1725 C CA . ILE A 1 205 ? 2.602 -2.806 -24.200 1.00 95.00 205 ILE A CA 1
ATOM 1726 C C . ILE A 1 205 ? 2.376 -1.917 -25.435 1.00 95.00 205 ILE A C 1
ATOM 1728 O O . ILE A 1 205 ? 2.051 -2.464 -26.493 1.00 95.00 205 ILE A O 1
ATOM 1732 N N . PRO A 1 206 ? 2.575 -0.589 -25.350 1.00 95.06 206 PRO A N 1
ATOM 1733 C CA . PRO A 1 206 ? 2.487 0.306 -26.504 1.00 95.06 206 PRO A CA 1
ATOM 1734 C C . PRO A 1 206 ? 3.740 0.165 -27.388 1.00 95.06 206 PRO A C 1
ATOM 1736 O O . PRO A 1 206 ? 4.682 0.952 -27.317 1.00 95.06 206 PRO A O 1
ATOM 1739 N N . VAL A 1 207 ? 3.802 -0.905 -28.184 1.00 96.06 207 VAL A N 1
ATOM 1740 C CA . VAL A 1 207 ? 5.003 -1.346 -28.925 1.00 96.06 207 VAL A CA 1
ATOM 1741 C C . VAL A 1 207 ? 5.481 -0.380 -30.023 1.00 96.06 207 VAL A C 1
ATOM 1743 O O . VAL A 1 207 ? 6.592 -0.522 -30.547 1.00 96.06 207 VAL A O 1
ATOM 1746 N N . GLU A 1 208 ? 4.646 0.579 -30.398 1.00 96.94 208 GLU A N 1
ATOM 1747 C CA . GLU A 1 208 ? 4.921 1.662 -31.339 1.00 96.94 208 GLU A CA 1
ATOM 1748 C C . GLU A 1 208 ? 5.708 2.824 -30.719 1.00 96.94 208 GLU A C 1
ATOM 1750 O O . GLU A 1 208 ? 6.398 3.542 -31.454 1.00 96.94 208 GLU A O 1
ATOM 1755 N N . ARG A 1 209 ? 5.645 2.986 -29.387 1.00 97.38 209 ARG A N 1
ATOM 1756 C CA . ARG A 1 209 ? 6.371 4.032 -28.654 1.00 97.38 209 ARG A CA 1
ATOM 1757 C C . ARG A 1 209 ? 7.885 3.834 -28.772 1.00 97.38 209 ARG A C 1
ATOM 1759 O O . ARG A 1 209 ? 8.388 2.765 -29.154 1.00 97.38 209 ARG A O 1
ATOM 1766 N N . LYS A 1 210 ? 8.614 4.914 -28.513 1.00 98.31 210 LYS A N 1
ATOM 1767 C CA . LYS A 1 210 ? 10.056 5.012 -28.724 1.00 98.31 210 LYS A CA 1
ATOM 1768 C C . LYS A 1 210 ? 10.837 4.638 -27.471 1.00 98.31 210 LYS A C 1
ATOM 1770 O O . LYS A 1 210 ? 10.321 4.679 -26.360 1.00 98.31 210 LYS A O 1
ATOM 1775 N N . ILE A 1 211 ? 12.106 4.272 -27.648 1.00 98.12 211 ILE A N 1
ATOM 1776 C CA . ILE A 1 211 ? 13.011 4.045 -26.513 1.00 98.12 211 ILE A CA 1
ATOM 1777 C C . ILE A 1 211 ? 13.209 5.327 -25.696 1.00 98.12 211 ILE A C 1
ATOM 1779 O O . ILE A 1 211 ? 13.376 5.246 -24.485 1.00 98.12 211 ILE A O 1
ATOM 1783 N N . GLU A 1 212 ? 13.151 6.492 -26.341 1.00 98.12 212 GLU A N 1
ATOM 1784 C CA . GLU A 1 212 ? 13.167 7.794 -25.666 1.00 98.12 212 GLU A CA 1
ATOM 1785 C C . GLU A 1 212 ? 12.038 7.931 -24.641 1.00 98.12 212 GLU A C 1
ATOM 1787 O O . GLU A 1 212 ? 12.327 8.154 -23.471 1.00 98.12 212 GLU A O 1
ATOM 1792 N N . ASP A 1 213 ? 10.791 7.653 -25.044 1.00 97.56 213 ASP A N 1
ATOM 1793 C CA . ASP A 1 213 ? 9.627 7.657 -24.148 1.00 97.56 213 ASP A CA 1
ATOM 1794 C C . ASP A 1 213 ? 9.853 6.775 -22.912 1.00 97.56 213 ASP A C 1
ATOM 1796 O O . ASP A 1 213 ? 9.585 7.162 -21.776 1.00 97.56 213 ASP A O 1
ATOM 1800 N N . LEU A 1 214 ? 10.346 5.555 -23.146 1.00 97.25 214 LEU A N 1
ATOM 1801 C CA . LEU A 1 214 ? 10.585 4.589 -22.085 1.00 97.25 214 LEU A CA 1
ATOM 1802 C C . LEU A 1 214 ? 11.685 5.076 -21.135 1.00 97.25 214 LEU A C 1
ATOM 1804 O O . LEU A 1 214 ? 11.548 4.937 -19.924 1.00 97.25 214 LEU A O 1
ATOM 1808 N N . ARG A 1 215 ? 12.763 5.655 -21.669 1.00 97.19 215 ARG A N 1
ATOM 1809 C CA . ARG A 1 215 ? 13.875 6.177 -20.871 1.00 97.19 215 ARG A CA 1
ATOM 1810 C C . ARG A 1 215 ? 13.428 7.341 -19.989 1.00 97.19 215 ARG A C 1
ATOM 1812 O O . ARG A 1 215 ? 13.707 7.310 -18.795 1.00 97.19 215 ARG A O 1
ATOM 1819 N N . GLU A 1 216 ? 12.686 8.295 -20.545 1.00 96.75 216 GLU A N 1
ATOM 1820 C CA . GLU A 1 216 ? 12.155 9.445 -19.802 1.00 96.75 216 GLU A CA 1
ATOM 1821 C C . GLU A 1 216 ? 11.231 9.009 -18.656 1.00 96.75 216 GLU A C 1
ATOM 1823 O O . GLU A 1 216 ? 11.333 9.524 -17.542 1.00 96.75 216 GLU A O 1
ATOM 1828 N N . LEU A 1 217 ? 10.362 8.019 -18.892 1.00 96.44 217 LEU A N 1
ATOM 1829 C CA . LEU A 1 217 ? 9.494 7.469 -17.848 1.00 96.44 217 LEU A CA 1
ATOM 1830 C C . LEU A 1 217 ? 10.287 6.795 -16.723 1.00 96.44 217 LEU A C 1
ATOM 1832 O O . LEU A 1 217 ? 9.928 6.960 -15.554 1.00 96.44 217 LEU A O 1
ATOM 1836 N N . ILE A 1 218 ? 11.356 6.058 -17.047 1.00 95.88 218 ILE A N 1
ATOM 1837 C CA . ILE A 1 218 ? 12.219 5.449 -16.027 1.00 95.88 218 ILE A CA 1
ATOM 1838 C C . ILE A 1 218 ? 12.937 6.538 -15.229 1.00 95.88 218 ILE A C 1
ATOM 1840 O O . ILE A 1 218 ? 12.877 6.532 -14.003 1.00 95.88 218 ILE A O 1
ATOM 1844 N N . GLU A 1 219 ? 13.595 7.480 -15.903 1.00 95.44 219 GLU A N 1
ATOM 1845 C CA . GLU A 1 219 ? 14.376 8.535 -15.249 1.00 95.44 219 GLU A CA 1
ATOM 1846 C C . GLU A 1 219 ? 13.512 9.410 -14.336 1.00 95.44 219 GLU A C 1
ATOM 1848 O O . GLU A 1 219 ? 13.961 9.781 -13.253 1.00 95.44 219 GLU A O 1
ATOM 1853 N N . LYS A 1 220 ? 12.264 9.682 -14.738 1.00 94.56 220 LYS A N 1
ATOM 1854 C CA . LYS A 1 220 ? 11.304 10.467 -13.958 1.00 94.56 220 LYS A CA 1
ATOM 1855 C C . LYS A 1 220 ? 10.763 9.737 -12.729 1.00 94.56 220 LYS A C 1
ATOM 1857 O O . LYS A 1 220 ? 10.611 10.367 -11.690 1.00 94.56 220 LYS A O 1
ATOM 1862 N N . ASN A 1 221 ? 10.392 8.461 -12.858 1.00 93.88 221 ASN A N 1
ATOM 1863 C CA . ASN A 1 221 ? 9.605 7.779 -11.821 1.00 93.88 221 ASN A CA 1
ATOM 1864 C C . ASN A 1 221 ? 10.398 6.736 -11.019 1.00 93.88 221 ASN A C 1
ATOM 1866 O O . ASN A 1 221 ? 9.936 6.294 -9.977 1.00 93.88 221 ASN A O 1
ATOM 1870 N N . TYR A 1 222 ? 11.584 6.336 -11.477 1.00 92.44 222 TYR A N 1
ATOM 1871 C CA . TYR A 1 222 ? 12.410 5.306 -10.835 1.00 92.44 222 TYR A CA 1
ATOM 1872 C C . TYR A 1 222 ? 13.791 5.844 -10.437 1.00 92.44 222 TYR A C 1
ATOM 1874 O O . TYR A 1 222 ? 14.738 5.073 -10.299 1.00 92.44 222 TYR A O 1
ATOM 1882 N N . THR A 1 223 ? 13.931 7.162 -10.255 1.00 89.94 223 THR A N 1
ATOM 1883 C CA . THR A 1 223 ? 15.220 7.833 -10.014 1.00 89.94 223 THR A CA 1
ATOM 1884 C C . THR A 1 223 ? 16.003 7.222 -8.851 1.00 89.94 223 THR A C 1
ATOM 1886 O O . THR A 1 223 ? 17.197 6.970 -8.981 1.00 89.94 223 THR A O 1
ATOM 1889 N N . GLU A 1 224 ? 15.336 6.940 -7.730 1.00 87.69 224 GLU A N 1
ATOM 1890 C CA . GLU A 1 224 ? 15.964 6.335 -6.547 1.00 87.69 224 GLU A CA 1
ATOM 1891 C C . GLU A 1 224 ? 16.463 4.915 -6.840 1.00 87.69 224 GLU A C 1
ATOM 1893 O O . GLU A 1 224 ? 17.611 4.579 -6.548 1.00 87.69 224 GLU A O 1
ATOM 1898 N N . ILE A 1 225 ? 15.647 4.127 -7.549 1.00 88.06 225 ILE A N 1
ATOM 1899 C CA . ILE A 1 225 ? 15.969 2.760 -7.976 1.00 88.06 225 ILE A CA 1
ATOM 1900 C C . ILE A 1 225 ? 17.180 2.727 -8.912 1.00 88.06 225 ILE A C 1
ATOM 1902 O O . ILE A 1 225 ? 18.001 1.805 -8.867 1.00 88.06 225 ILE A O 1
ATOM 1906 N N . LEU A 1 226 ? 17.332 3.752 -9.753 1.00 90.31 226 LEU A N 1
ATOM 1907 C CA . LEU A 1 226 ? 18.472 3.864 -10.653 1.00 90.31 226 LEU A CA 1
ATOM 1908 C C . LEU A 1 226 ? 19.804 4.072 -9.925 1.00 90.31 226 LEU A C 1
ATOM 1910 O O . LEU A 1 226 ? 20.838 3.837 -10.546 1.00 90.31 226 LEU A O 1
ATOM 1914 N N . ASN A 1 227 ? 19.827 4.444 -8.647 1.00 90.44 227 ASN A N 1
ATOM 1915 C CA . ASN A 1 227 ? 21.076 4.640 -7.904 1.00 90.44 227 ASN A CA 1
ATOM 1916 C C . ASN A 1 227 ? 21.595 3.367 -7.220 1.00 90.44 227 ASN A C 1
ATOM 1918 O O . ASN A 1 227 ? 22.714 3.359 -6.716 1.00 90.44 227 ASN A O 1
ATOM 1922 N N . ILE A 1 228 ? 20.824 2.280 -7.241 1.00 90.94 228 ILE A N 1
ATOM 1923 C CA . ILE A 1 228 ? 21.183 1.025 -6.574 1.00 90.94 228 ILE A CA 1
ATOM 1924 C C . ILE A 1 228 ? 22.134 0.202 -7.437 1.00 90.94 228 ILE A C 1
ATOM 1926 O O . ILE A 1 228 ? 21.946 0.067 -8.656 1.00 90.94 228 ILE A O 1
ATOM 1930 N N . ASP A 1 229 ? 23.113 -0.414 -6.778 1.00 93.75 229 ASP A N 1
ATOM 1931 C CA . ASP A 1 229 ? 23.961 -1.440 -7.368 1.00 93.75 229 ASP A CA 1
ATOM 1932 C C . ASP A 1 229 ? 23.475 -2.849 -6.996 1.00 93.75 229 ASP A C 1
ATOM 1934 O O . ASP A 1 229 ? 23.778 -3.376 -5.928 1.00 93.75 229 ASP A O 1
ATOM 1938 N N . PHE A 1 230 ? 22.731 -3.494 -7.894 1.00 94.31 230 PHE A N 1
ATOM 1939 C CA . PHE A 1 230 ? 22.261 -4.872 -7.695 1.00 94.31 230 PHE A CA 1
ATOM 1940 C C . PHE A 1 230 ? 23.362 -5.939 -7.841 1.00 94.31 230 PHE A C 1
ATOM 1942 O O . PHE A 1 230 ? 23.051 -7.126 -7.785 1.00 94.31 230 PHE A O 1
ATOM 1949 N N . ASN A 1 231 ? 24.630 -5.548 -8.022 1.00 94.25 231 ASN A N 1
ATOM 1950 C CA . ASN A 1 231 ? 25.765 -6.465 -7.883 1.00 94.25 231 ASN A CA 1
ATOM 1951 C C . ASN A 1 231 ? 26.231 -6.609 -6.426 1.00 94.25 231 ASN A C 1
ATOM 1953 O O . ASN A 1 231 ? 27.021 -7.502 -6.133 1.00 94.25 231 ASN A O 1
ATOM 1957 N N . GLU A 1 232 ? 25.778 -5.741 -5.517 1.00 96.38 232 GLU A N 1
ATOM 1958 C CA . GLU A 1 232 ? 26.087 -5.862 -4.094 1.00 96.38 232 GLU A CA 1
ATOM 1959 C C . GLU A 1 232 ? 25.135 -6.849 -3.413 1.00 96.38 232 GLU A C 1
ATOM 1961 O O . GLU A 1 232 ? 23.913 -6.705 -3.502 1.00 96.38 232 GLU A O 1
ATOM 1966 N N . ASP A 1 233 ? 25.693 -7.789 -2.646 1.00 95.94 233 ASP A N 1
ATOM 1967 C CA . ASP A 1 233 ? 24.937 -8.839 -1.954 1.00 95.94 233 ASP A CA 1
ATOM 1968 C C . ASP A 1 233 ? 23.782 -8.282 -1.110 1.00 95.94 233 ASP A C 1
ATOM 1970 O O . ASP A 1 233 ? 22.656 -8.771 -1.195 1.00 95.94 233 ASP A O 1
ATOM 1974 N N . LYS A 1 234 ? 24.006 -7.190 -0.368 1.00 96.06 234 LYS A N 1
ATOM 1975 C CA . LYS A 1 234 ? 22.959 -6.551 0.449 1.00 96.06 234 LYS A CA 1
ATOM 1976 C C . LYS A 1 234 ? 21.726 -6.115 -0.356 1.00 96.06 234 LYS A C 1
ATOM 1978 O O . LYS A 1 234 ? 20.633 -6.089 0.194 1.00 96.06 234 LYS A O 1
ATOM 1983 N N . ASN A 1 235 ? 21.857 -5.815 -1.650 1.00 95.06 235 ASN A N 1
ATOM 1984 C CA . ASN A 1 235 ? 20.753 -5.331 -2.488 1.00 95.06 235 ASN A CA 1
ATOM 1985 C C . ASN A 1 235 ? 19.965 -6.477 -3.153 1.00 95.06 235 ASN A C 1
ATOM 1987 O O . ASN A 1 235 ? 18.914 -6.236 -3.747 1.00 95.06 235 ASN A O 1
ATOM 1991 N N . ILE A 1 236 ? 20.457 -7.718 -3.054 1.00 95.81 236 ILE A N 1
ATOM 1992 C CA . ILE A 1 236 ? 19.841 -8.928 -3.631 1.00 95.81 236 ILE A CA 1
ATOM 1993 C C . ILE A 1 236 ? 19.744 -10.097 -2.634 1.00 95.81 236 ILE A C 1
ATOM 1995 O O . ILE A 1 236 ? 19.494 -11.240 -3.042 1.00 95.81 236 ILE A O 1
ATOM 1999 N N . GLN A 1 237 ? 19.961 -9.816 -1.344 1.00 96.88 237 GLN A N 1
ATOM 2000 C CA . GLN A 1 237 ? 20.053 -10.802 -0.269 1.00 96.88 237 GLN A CA 1
ATOM 2001 C C . GLN A 1 237 ? 18.816 -11.684 -0.178 1.00 96.88 237 GLN A C 1
ATOM 2003 O O . GLN A 1 237 ? 18.937 -12.883 0.044 1.00 96.88 237 GLN A O 1
ATOM 2008 N N . ASN A 1 238 ? 17.629 -11.121 -0.360 1.00 96.62 238 ASN A N 1
ATOM 2009 C CA . ASN A 1 238 ? 16.378 -11.841 -0.208 1.00 96.62 238 ASN A CA 1
ATOM 2010 C C . ASN A 1 238 ? 15.833 -12.317 -1.563 1.00 96.62 238 ASN A C 1
ATOM 2012 O O . ASN A 1 238 ? 16.003 -11.673 -2.598 1.00 96.62 238 ASN A O 1
ATOM 2016 N N . PHE A 1 239 ? 15.137 -13.452 -1.566 1.00 95.62 239 PHE A N 1
ATOM 2017 C CA . PHE A 1 239 ? 14.351 -13.909 -2.710 1.00 95.62 239 PHE A CA 1
ATOM 2018 C C . PHE A 1 239 ? 12.997 -14.445 -2.255 1.00 95.62 239 PHE A C 1
ATOM 2020 O O . PHE A 1 239 ? 12.874 -15.098 -1.216 1.00 95.62 239 PHE A O 1
ATOM 2027 N N . TRP A 1 240 ? 11.967 -14.160 -3.048 1.00 94.88 240 TRP A N 1
ATOM 2028 C CA . TRP A 1 240 ? 10.609 -14.622 -2.786 1.00 94.88 240 TRP A CA 1
ATOM 2029 C C . TRP A 1 240 ? 10.332 -15.907 -3.551 1.00 94.88 240 TRP A C 1
ATOM 2031 O O . TRP A 1 240 ? 10.650 -15.993 -4.729 1.00 94.88 240 TRP A O 1
ATOM 2041 N N . PHE A 1 241 ? 9.691 -16.887 -2.927 1.00 93.38 241 PHE A N 1
ATOM 2042 C CA . PHE A 1 241 ? 9.359 -18.171 -3.552 1.00 93.38 241 PHE A CA 1
ATOM 2043 C C . PHE A 1 241 ? 8.013 -18.696 -3.046 1.00 93.38 241 PHE A C 1
ATOM 2045 O O . PHE A 1 241 ? 7.519 -18.261 -2.006 1.00 93.38 241 PHE A O 1
ATOM 2052 N N . ILE A 1 242 ? 7.403 -19.639 -3.767 1.00 90.56 242 ILE A N 1
ATOM 2053 C CA . ILE A 1 242 ? 6.184 -20.324 -3.311 1.00 90.56 242 ILE A CA 1
ATOM 2054 C C . ILE A 1 242 ? 6.584 -21.643 -2.655 1.00 90.56 242 ILE A C 1
ATOM 2056 O O . ILE A 1 242 ? 7.206 -22.505 -3.276 1.00 90.56 242 ILE A O 1
ATOM 2060 N N . SER A 1 243 ? 6.214 -21.822 -1.388 1.00 86.56 243 SER A N 1
ATOM 2061 C CA . SER A 1 243 ? 6.468 -23.076 -0.683 1.00 86.56 243 SER A CA 1
ATOM 2062 C C . SER A 1 243 ? 5.614 -24.203 -1.259 1.00 86.56 243 SER A C 1
ATOM 2064 O O . SER A 1 243 ? 4.392 -24.106 -1.257 1.00 86.56 243 SER A O 1
ATOM 2066 N N . LYS A 1 244 ? 6.232 -25.325 -1.644 1.00 85.81 244 LYS A N 1
ATOM 2067 C CA . LYS A 1 244 ? 5.501 -26.517 -2.109 1.00 85.81 244 LYS A CA 1
ATOM 2068 C C . LYS A 1 244 ? 4.549 -27.096 -1.054 1.00 85.81 244 LYS A C 1
ATOM 2070 O O . LYS A 1 244 ? 3.481 -27.579 -1.396 1.00 85.81 244 LYS A O 1
ATOM 2075 N N . ASN A 1 245 ? 4.935 -27.062 0.223 1.00 80.56 245 ASN A N 1
ATOM 2076 C CA . ASN A 1 245 ? 4.166 -27.706 1.296 1.00 80.56 245 ASN A CA 1
ATOM 2077 C C . ASN A 1 245 ? 2.975 -26.868 1.766 1.00 80.56 245 ASN A C 1
ATOM 2079 O O . ASN A 1 245 ? 2.011 -27.419 2.287 1.00 80.56 245 ASN A O 1
ATOM 2083 N N . LYS A 1 246 ? 3.083 -25.540 1.658 1.00 78.62 246 LYS A N 1
ATOM 2084 C CA . LYS A 1 246 ? 2.071 -24.600 2.158 1.00 78.62 246 LYS A CA 1
ATOM 2085 C C . LYS A 1 246 ? 1.344 -23.848 1.047 1.00 78.62 246 LYS A C 1
ATOM 2087 O O . LYS A 1 246 ? 0.379 -23.170 1.351 1.00 78.62 246 LYS A O 1
ATOM 2092 N N . GLU A 1 247 ? 1.826 -23.943 -0.193 1.00 83.25 247 GLU A N 1
ATOM 2093 C CA . GLU A 1 247 ? 1.336 -23.197 -1.363 1.00 83.25 247 GLU A CA 1
ATOM 2094 C C . GLU A 1 247 ? 1.245 -21.681 -1.109 1.00 83.25 247 GLU A C 1
ATOM 2096 O O . GLU A 1 247 ? 0.401 -20.972 -1.648 1.00 83.25 247 GLU A O 1
ATOM 2101 N N . GLU A 1 248 ? 2.156 -21.172 -0.275 1.00 83.12 248 GLU A N 1
ATOM 2102 C CA . GLU A 1 248 ? 2.188 -19.786 0.185 1.00 83.12 248 GLU A CA 1
ATOM 2103 C C . GLU A 1 248 ? 3.525 -19.127 -0.158 1.00 83.12 248 GLU A C 1
ATOM 2105 O O . GLU A 1 248 ? 4.570 -19.789 -0.060 1.00 83.12 248 GLU A O 1
ATOM 2110 N N . PRO A 1 249 ? 3.521 -17.819 -0.470 1.00 88.25 249 PRO A N 1
ATOM 2111 C CA . PRO A 1 249 ? 4.744 -17.049 -0.600 1.00 88.25 249 PRO A CA 1
ATOM 2112 C C . PRO A 1 249 ? 5.580 -17.030 0.678 1.00 88.25 249 PRO A C 1
ATOM 2114 O O . PRO A 1 249 ? 5.070 -16.913 1.798 1.00 88.25 249 PRO A O 1
ATOM 2117 N N . ARG A 1 250 ? 6.888 -17.139 0.488 1.00 91.19 250 ARG A N 1
ATOM 2118 C CA . ARG A 1 250 ? 7.928 -17.104 1.511 1.00 91.19 250 ARG A CA 1
ATOM 2119 C C . ARG A 1 250 ? 9.080 -16.243 1.017 1.00 91.19 250 ARG A C 1
ATOM 2121 O O . ARG A 1 250 ? 9.222 -16.036 -0.185 1.00 91.19 250 ARG A O 1
ATOM 2128 N N . VAL A 1 251 ? 9.886 -15.775 1.959 1.00 92.56 251 VAL A N 1
ATOM 2129 C CA . VAL A 1 251 ? 11.144 -15.079 1.703 1.00 92.56 251 VAL A CA 1
ATOM 2130 C C . VAL A 1 251 ? 12.273 -15.880 2.340 1.00 92.56 251 VAL A C 1
ATOM 2132 O O . VAL A 1 251 ? 12.083 -16.453 3.416 1.00 92.56 251 VAL A O 1
ATOM 2135 N N . ALA A 1 252 ? 13.406 -15.967 1.656 1.00 94.56 252 ALA A N 1
ATOM 2136 C CA . ALA A 1 252 ? 14.621 -16.592 2.158 1.00 94.56 252 ALA A CA 1
ATOM 2137 C C . ALA A 1 252 ? 15.845 -15.768 1.758 1.00 94.56 252 ALA A C 1
ATOM 2139 O O . ALA A 1 252 ? 15.797 -14.988 0.804 1.00 94.56 252 ALA A O 1
ATOM 2140 N N . ASN A 1 253 ? 16.938 -15.974 2.489 1.00 96.56 253 ASN A N 1
ATOM 2141 C CA . ASN A 1 253 ? 18.228 -15.382 2.187 1.00 96.56 253 ASN A CA 1
ATOM 2142 C C . ASN A 1 253 ? 18.947 -16.227 1.127 1.00 96.56 253 ASN A C 1
ATOM 2144 O O . ASN A 1 253 ? 19.253 -17.395 1.349 1.00 96.56 253 ASN A O 1
ATOM 2148 N N . ARG A 1 254 ? 19.236 -15.623 -0.024 1.00 96.25 254 ARG A N 1
ATOM 2149 C CA . ARG A 1 254 ? 19.895 -16.232 -1.186 1.00 96.25 254 ARG A CA 1
ATOM 2150 C C . ARG A 1 254 ? 21.283 -16.788 -0.878 1.00 96.25 254 ARG A C 1
ATOM 2152 O O . ARG A 1 254 ? 21.720 -17.715 -1.552 1.00 96.25 254 ARG A O 1
ATOM 2159 N N . PHE A 1 255 ? 21.979 -16.207 0.094 1.00 96.31 255 PHE A N 1
ATOM 2160 C CA . PHE A 1 255 ? 23.349 -16.585 0.446 1.00 96.31 255 PHE A CA 1
ATOM 2161 C C . PHE A 1 255 ? 23.418 -17.646 1.546 1.00 96.31 255 PHE A C 1
ATOM 2163 O O . PHE A 1 255 ? 24.486 -18.204 1.790 1.00 96.31 255 PHE A O 1
ATOM 2170 N N . GLU A 1 256 ? 22.291 -17.939 2.194 1.00 96.62 256 GLU A N 1
ATOM 2171 C CA . GLU A 1 256 ? 22.194 -18.928 3.274 1.00 96.62 256 GLU A CA 1
ATOM 2172 C C . GLU A 1 256 ? 21.367 -20.151 2.859 1.00 96.62 256 GLU A C 1
ATOM 2174 O O . GLU A 1 256 ? 21.632 -21.259 3.322 1.00 96.62 256 GLU A O 1
ATOM 2179 N N . GLU A 1 257 ? 20.397 -19.970 1.961 1.00 95.25 257 GLU A N 1
ATOM 2180 C CA . GLU A 1 257 ? 19.439 -20.994 1.551 1.00 95.25 257 GLU A CA 1
ATOM 2181 C C . GLU A 1 257 ? 19.577 -21.342 0.061 1.00 95.25 257 GLU A C 1
ATOM 2183 O O . GLU A 1 257 ? 19.750 -20.478 -0.802 1.00 95.25 257 GLU A O 1
ATOM 2188 N N . ILE A 1 258 ? 19.429 -22.629 -0.260 1.00 93.25 258 ILE A N 1
ATOM 2189 C CA . ILE A 1 258 ? 19.277 -23.096 -1.646 1.00 93.25 258 ILE A CA 1
ATOM 2190 C C . ILE A 1 258 ? 17.868 -22.772 -2.171 1.00 93.25 258 ILE A C 1
ATOM 2192 O O . ILE A 1 258 ? 16.924 -22.636 -1.393 1.00 93.25 258 ILE A O 1
ATOM 2196 N N . GLY A 1 259 ? 17.685 -22.709 -3.493 1.00 92.88 259 GLY A N 1
ATOM 2197 C CA . GLY A 1 259 ? 16.361 -22.499 -4.097 1.00 92.88 259 GLY A CA 1
ATOM 2198 C C . GLY A 1 259 ? 16.144 -21.121 -4.715 1.00 92.88 259 GLY A C 1
ATOM 2199 O O . GLY A 1 259 ? 15.030 -20.817 -5.143 1.00 92.88 259 GLY A O 1
ATOM 2200 N N . SER A 1 260 ? 17.177 -20.278 -4.776 1.00 94.81 260 SER A N 1
ATOM 2201 C CA . SER A 1 260 ? 17.077 -18.941 -5.372 1.00 94.81 260 SER A CA 1
ATOM 2202 C C . SER A 1 260 ? 16.745 -18.949 -6.871 1.00 94.81 260 SER A C 1
ATOM 2204 O O . SER A 1 260 ? 16.226 -17.971 -7.399 1.00 94.81 260 SER A O 1
ATOM 2206 N N . GLU A 1 261 ? 16.943 -20.079 -7.548 1.00 94.12 261 GLU A N 1
ATOM 2207 C CA . GLU A 1 261 ? 16.481 -20.332 -8.913 1.00 94.12 261 GLU A CA 1
ATOM 2208 C C . GLU A 1 261 ? 14.947 -20.401 -9.049 1.00 94.12 261 GLU A C 1
ATOM 2210 O O . GLU A 1 261 ? 14.426 -20.307 -10.158 1.00 94.12 261 GLU A O 1
ATOM 2215 N N . LEU A 1 262 ? 14.217 -20.557 -7.935 1.00 94.00 262 LEU A N 1
ATOM 2216 C CA . LEU A 1 262 ? 12.748 -20.572 -7.870 1.00 94.00 262 LEU A CA 1
ATOM 2217 C C . LEU A 1 262 ? 12.150 -19.195 -7.536 1.00 94.00 262 LEU A C 1
ATOM 2219 O O . LEU A 1 262 ? 10.961 -19.093 -7.202 1.00 94.00 262 LEU A O 1
ATOM 2223 N N . GLU A 1 263 ? 12.973 -18.147 -7.590 1.00 94.88 263 GLU A N 1
ATOM 2224 C CA . GLU A 1 263 ? 12.572 -16.777 -7.303 1.00 94.88 263 GLU A CA 1
ATOM 2225 C C . GLU A 1 263 ? 11.356 -16.350 -8.143 1.00 94.88 263 GLU A C 1
ATOM 2227 O O . GLU A 1 263 ? 11.294 -16.520 -9.361 1.00 94.88 263 GLU A O 1
ATOM 2232 N N . GLN A 1 264 ? 10.364 -15.776 -7.467 1.00 93.19 264 GLN A N 1
ATOM 2233 C CA . GLN A 1 264 ? 9.205 -15.154 -8.089 1.00 93.19 264 GLN A CA 1
ATOM 2234 C C . GLN A 1 264 ? 9.601 -13.807 -8.711 1.00 93.19 264 GLN A C 1
ATOM 2236 O O . GLN A 1 264 ? 10.416 -13.089 -8.131 1.00 93.19 264 GLN A O 1
ATOM 2241 N N . PRO A 1 265 ? 8.977 -13.397 -9.830 1.00 91.25 265 PRO A N 1
ATOM 2242 C CA . PRO A 1 265 ? 9.289 -12.149 -10.531 1.00 91.25 265 PRO A CA 1
ATOM 2243 C C . PRO A 1 265 ? 8.714 -10.921 -9.799 1.00 91.25 265 PRO A C 1
ATOM 2245 O O . PRO A 1 265 ? 7.838 -10.225 -10.305 1.00 91.25 265 PRO A O 1
ATOM 2248 N N . LEU A 1 266 ? 9.171 -10.691 -8.567 1.00 92.38 266 LEU A N 1
ATOM 2249 C CA . LEU A 1 266 ? 8.724 -9.608 -7.689 1.00 92.38 266 LEU A CA 1
ATOM 2250 C C . LEU A 1 266 ? 9.775 -8.498 -7.548 1.00 92.38 266 LEU A C 1
ATOM 2252 O O . LEU A 1 266 ? 9.468 -7.429 -7.033 1.00 92.38 266 LEU A O 1
ATOM 2256 N N . ALA A 1 267 ? 11.000 -8.714 -8.028 1.00 93.56 267 ALA A N 1
ATOM 2257 C CA . ALA A 1 267 ? 12.108 -7.766 -7.932 1.00 93.56 267 ALA A CA 1
ATOM 2258 C C . ALA A 1 267 ? 12.002 -6.609 -8.951 1.00 93.56 267 ALA A C 1
ATOM 2260 O O . ALA A 1 267 ? 12.912 -6.387 -9.750 1.00 93.56 267 ALA A O 1
ATOM 2261 N N . ILE A 1 268 ? 10.899 -5.850 -8.922 1.00 93.12 268 ILE A N 1
ATOM 2262 C CA . ILE A 1 268 ? 10.599 -4.800 -9.911 1.00 93.12 268 ILE A CA 1
ATOM 2263 C C . ILE A 1 268 ? 11.734 -3.775 -10.017 1.00 93.12 268 ILE A C 1
ATOM 2265 O O . ILE A 1 268 ? 12.136 -3.430 -11.125 1.00 93.12 268 ILE A O 1
ATOM 2269 N N . ALA A 1 269 ? 12.309 -3.350 -8.890 1.00 93.19 269 ALA A N 1
ATOM 2270 C CA . ALA A 1 269 ? 13.427 -2.410 -8.873 1.00 93.19 269 ALA A CA 1
ATOM 2271 C C . ALA A 1 269 ? 14.651 -2.927 -9.663 1.00 93.19 269 ALA A C 1
ATOM 2273 O O . ALA A 1 269 ? 15.184 -2.225 -10.527 1.00 93.19 269 ALA A O 1
ATOM 2274 N N . ARG A 1 270 ? 15.050 -4.188 -9.435 1.00 94.19 270 ARG A N 1
ATOM 2275 C CA . ARG A 1 270 ? 16.144 -4.851 -10.169 1.00 94.19 270 ARG A CA 1
ATOM 2276 C C . ARG A 1 270 ? 15.824 -4.965 -11.653 1.00 94.19 270 ARG A C 1
ATOM 2278 O O . ARG A 1 270 ? 16.677 -4.708 -12.506 1.00 94.19 270 ARG A O 1
ATOM 2285 N N . ASP A 1 271 ? 14.596 -5.350 -11.964 1.00 94.56 271 ASP A N 1
ATOM 2286 C CA . ASP A 1 271 ? 14.176 -5.620 -13.332 1.00 94.56 271 ASP A CA 1
ATOM 2287 C C . ASP A 1 271 ? 14.074 -4.314 -14.149 1.00 94.56 271 ASP A C 1
ATOM 2289 O O . ASP A 1 271 ? 14.523 -4.265 -15.295 1.00 94.56 271 ASP A O 1
ATOM 2293 N N . VAL A 1 272 ? 13.594 -3.217 -13.548 1.00 95.19 272 VAL A N 1
ATOM 2294 C CA . VAL A 1 272 ? 13.580 -1.875 -14.162 1.00 95.19 272 VAL A CA 1
ATOM 2295 C C . VAL A 1 272 ? 14.996 -1.322 -14.330 1.00 95.19 272 VAL A C 1
ATOM 2297 O O . VAL A 1 272 ? 15.314 -0.764 -15.381 1.00 95.19 272 VAL A O 1
ATOM 2300 N N . LYS A 1 273 ? 15.889 -1.522 -13.353 1.00 94.88 273 LYS A N 1
ATOM 2301 C CA . LYS A 1 273 ? 17.307 -1.156 -13.494 1.00 94.88 273 LYS A CA 1
ATOM 2302 C C . LYS A 1 273 ? 17.971 -1.917 -14.646 1.00 94.88 273 LYS A C 1
ATOM 2304 O O . LYS A 1 273 ? 18.703 -1.316 -15.436 1.00 94.88 273 LYS A O 1
ATOM 2309 N N . SER A 1 274 ? 17.693 -3.213 -14.771 1.00 94.44 274 SER A N 1
ATOM 2310 C CA . SER A 1 274 ? 18.200 -4.057 -15.861 1.00 94.44 274 SER A CA 1
ATOM 2311 C C . SER A 1 274 ? 17.686 -3.575 -17.219 1.00 94.44 274 SER A C 1
ATOM 2313 O O . SER A 1 274 ? 18.471 -3.407 -18.155 1.00 94.44 274 SER A O 1
ATOM 2315 N N . LEU A 1 275 ? 16.394 -3.240 -17.302 1.00 96.81 275 LEU A N 1
ATOM 2316 C CA . LEU A 1 275 ? 15.799 -2.608 -18.478 1.00 96.81 275 LEU A CA 1
ATOM 2317 C C . LEU A 1 275 ? 16.509 -1.295 -18.835 1.00 96.81 275 LEU A C 1
ATOM 2319 O O . LEU A 1 275 ? 16.913 -1.113 -19.983 1.00 96.81 275 LEU A O 1
ATOM 2323 N N . TYR A 1 276 ? 16.711 -0.405 -17.861 1.00 97.06 276 TYR A N 1
ATOM 2324 C CA . TYR A 1 276 ? 17.381 0.878 -18.074 1.00 97.06 276 TYR A CA 1
ATOM 2325 C C . TYR A 1 276 ? 18.798 0.703 -18.636 1.00 97.06 276 TYR A C 1
ATOM 2327 O O . TYR A 1 276 ? 19.173 1.352 -19.616 1.00 97.06 276 TYR A O 1
ATOM 2335 N N . LEU A 1 277 ? 19.579 -0.225 -18.073 1.00 94.62 277 LEU A N 1
ATOM 2336 C CA . LEU A 1 277 ? 20.920 -0.547 -18.566 1.00 94.62 277 LEU A CA 1
ATOM 2337 C C . LEU A 1 277 ? 20.906 -1.101 -19.998 1.00 94.62 277 LEU A C 1
ATOM 2339 O O . LEU A 1 277 ? 21.815 -0.780 -20.766 1.00 94.62 277 LEU A O 1
ATOM 2343 N N . GLY A 1 278 ? 19.881 -1.875 -20.363 1.00 94.12 278 GLY A N 1
ATOM 2344 C CA . GLY A 1 278 ? 19.689 -2.395 -21.717 1.00 94.12 278 GLY A CA 1
ATOM 2345 C C . GLY A 1 278 ? 19.326 -1.322 -22.749 1.00 94.12 278 GLY A C 1
ATOM 2346 O O . GLY A 1 278 ? 19.721 -1.434 -23.909 1.00 94.12 278 GLY A O 1
ATOM 2347 N N . ILE A 1 279 ? 18.623 -0.256 -22.344 1.00 96.88 279 ILE A N 1
ATOM 2348 C CA . ILE A 1 279 ? 18.119 0.772 -23.274 1.00 96.88 279 ILE A CA 1
ATOM 2349 C C . ILE A 1 279 ? 18.912 2.088 -23.286 1.00 96.88 279 ILE A C 1
ATOM 2351 O O . ILE A 1 279 ? 18.766 2.877 -24.227 1.00 96.88 279 ILE A O 1
ATOM 2355 N N . LYS A 1 280 ? 19.751 2.359 -22.275 1.00 95.50 280 LYS A N 1
ATOM 2356 C CA . LYS A 1 280 ? 20.432 3.663 -22.110 1.00 95.50 280 LYS A CA 1
ATOM 2357 C C . LYS A 1 280 ? 21.262 4.093 -23.325 1.00 95.50 280 LYS A C 1
ATOM 2359 O O . LYS A 1 280 ? 21.285 5.268 -23.659 1.00 95.50 280 LYS A O 1
ATOM 2364 N N . ASN A 1 281 ? 21.875 3.136 -24.025 1.00 95.31 281 ASN A N 1
ATOM 2365 C CA . ASN A 1 281 ? 22.746 3.391 -25.180 1.00 95.31 281 ASN A CA 1
ATOM 2366 C C . ASN A 1 281 ? 22.058 3.130 -26.533 1.00 95.31 281 ASN A C 1
ATOM 2368 O O . ASN A 1 281 ? 22.706 3.178 -27.580 1.00 95.31 281 ASN A O 1
ATOM 2372 N N . LEU A 1 282 ? 20.759 2.815 -26.535 1.00 96.81 282 LEU A N 1
ATOM 2373 C CA . LEU A 1 282 ? 20.003 2.587 -27.765 1.00 96.81 282 LEU A CA 1
ATOM 2374 C C . LEU A 1 282 ? 19.551 3.910 -28.394 1.00 96.81 282 LEU A C 1
ATOM 2376 O O . LEU A 1 282 ? 19.351 4.920 -27.716 1.00 96.81 282 LEU A O 1
ATOM 2380 N N . LYS A 1 283 ? 19.350 3.887 -29.716 1.00 97.19 283 LYS A N 1
ATOM 2381 C CA . LYS A 1 283 ? 18.853 5.042 -30.476 1.00 97.19 283 LYS A CA 1
ATOM 2382 C C . LYS A 1 283 ? 17.454 5.432 -29.994 1.00 97.19 283 LYS A C 1
ATOM 2384 O O . LYS A 1 283 ? 16.557 4.593 -30.029 1.00 97.19 283 LYS A O 1
ATOM 2389 N N . ASN A 1 284 ? 17.257 6.711 -29.675 1.00 96.75 284 ASN A N 1
ATOM 2390 C CA . ASN A 1 284 ? 15.972 7.278 -29.242 1.00 96.75 284 ASN A CA 1
ATOM 2391 C C . ASN A 1 284 ? 14.812 6.878 -30.165 1.00 96.75 284 ASN A C 1
ATOM 2393 O O . ASN A 1 284 ? 13.766 6.452 -29.695 1.00 96.75 284 ASN A O 1
ATOM 2397 N N . SER A 1 285 ? 15.029 6.900 -31.484 1.00 97.56 285 SER A N 1
ATOM 2398 C CA . SER A 1 285 ? 14.009 6.596 -32.497 1.00 97.56 285 SER A CA 1
ATOM 2399 C C . SER A 1 285 ? 13.660 5.108 -32.671 1.00 97.56 285 SER A C 1
ATOM 2401 O O . SER A 1 285 ? 12.713 4.794 -33.408 1.00 97.56 285 SER A O 1
ATOM 2403 N N . MET A 1 286 ? 14.389 4.189 -32.023 1.00 97.88 286 MET A N 1
ATOM 2404 C CA . MET A 1 286 ? 14.066 2.759 -32.026 1.00 97.88 286 MET A CA 1
ATOM 2405 C C . MET A 1 286 ? 12.700 2.534 -31.369 1.00 97.88 286 MET A C 1
ATOM 2407 O O . MET A 1 286 ? 12.372 3.170 -30.372 1.00 97.88 286 MET A O 1
ATOM 2411 N N . THR A 1 287 ? 11.889 1.644 -31.939 1.00 98.31 287 THR A N 1
ATOM 2412 C CA . THR A 1 287 ? 10.592 1.276 -31.361 1.00 98.31 287 THR A CA 1
ATOM 2413 C C . THR A 1 287 ? 10.747 0.193 -30.302 1.00 98.31 287 THR A C 1
ATOM 2415 O O . THR A 1 287 ? 11.625 -0.670 -30.394 1.00 98.31 287 THR A O 1
ATOM 2418 N N . ILE A 1 288 ? 9.829 0.175 -29.339 1.00 97.81 288 ILE A N 1
ATOM 2419 C CA . ILE A 1 288 ? 9.752 -0.884 -28.325 1.00 97.81 288 ILE A CA 1
ATOM 2420 C C . ILE A 1 288 ? 9.542 -2.258 -28.961 1.00 97.81 288 ILE A C 1
ATOM 2422 O O . ILE A 1 288 ? 10.161 -3.223 -28.531 1.00 97.81 288 ILE A O 1
ATOM 2426 N N . SER A 1 289 ? 8.730 -2.359 -30.017 1.00 97.25 289 SER A N 1
ATOM 2427 C CA . SER A 1 289 ? 8.565 -3.594 -30.804 1.00 97.25 289 SER A CA 1
ATOM 2428 C C . SER A 1 289 ? 9.899 -4.171 -31.270 1.00 97.25 289 SER A C 1
ATOM 2430 O O . SER A 1 289 ? 10.122 -5.373 -31.137 1.00 97.25 289 SER A O 1
ATOM 2432 N N . ARG A 1 290 ? 10.795 -3.327 -31.803 1.00 97.38 290 ARG A N 1
ATOM 2433 C CA . ARG A 1 290 ? 12.105 -3.777 -32.279 1.00 97.38 290 ARG A CA 1
ATOM 2434 C C . ARG A 1 290 ? 12.996 -4.208 -31.120 1.00 97.38 290 ARG A C 1
ATOM 2436 O O . ARG A 1 290 ? 13.659 -5.229 -31.235 1.00 97.38 290 ARG A O 1
ATOM 2443 N N . PHE A 1 291 ? 12.989 -3.458 -30.024 1.00 97.19 291 PHE A N 1
ATOM 2444 C CA . PHE A 1 291 ? 13.742 -3.803 -28.820 1.00 97.19 291 PHE A CA 1
ATOM 2445 C C . PHE A 1 291 ? 13.284 -5.141 -28.213 1.00 97.19 291 PHE A C 1
ATOM 2447 O O . PHE A 1 291 ? 14.102 -6.026 -27.971 1.00 97.19 291 PHE A O 1
ATOM 2454 N N . LEU A 1 292 ? 11.973 -5.332 -28.046 1.00 97.00 292 LEU A N 1
ATOM 2455 C CA . LEU A 1 292 ? 11.376 -6.536 -27.458 1.00 97.00 292 LEU A CA 1
ATOM 2456 C C . LEU A 1 292 ? 11.425 -7.773 -28.366 1.00 97.00 292 LEU A C 1
ATOM 2458 O O . LEU A 1 292 ? 11.108 -8.868 -27.897 1.00 97.00 292 LEU A O 1
ATOM 2462 N N . ALA A 1 293 ? 11.780 -7.620 -29.645 1.00 96.19 293 ALA A N 1
ATOM 2463 C CA . ALA A 1 293 ? 12.046 -8.757 -30.525 1.00 96.19 293 ALA A CA 1
ATOM 2464 C C . ALA A 1 293 ? 13.284 -9.538 -30.057 1.00 96.19 293 ALA A C 1
ATOM 2466 O O . ALA A 1 293 ? 13.269 -10.765 -30.085 1.00 96.19 293 ALA A O 1
ATOM 2467 N N . ASP A 1 294 ? 14.298 -8.815 -29.571 1.00 94.81 294 ASP A N 1
ATOM 2468 C CA . ASP A 1 294 ? 15.570 -9.379 -29.113 1.00 94.81 294 ASP A CA 1
ATOM 2469 C C . ASP A 1 294 ? 15.648 -9.480 -27.567 1.00 94.81 294 ASP A C 1
ATOM 2471 O O . ASP A 1 294 ? 16.533 -10.148 -27.047 1.00 94.81 294 ASP A O 1
ATOM 2475 N N . ASN A 1 295 ? 14.713 -8.855 -26.827 1.00 94.81 295 ASN A N 1
ATOM 2476 C CA . ASN A 1 295 ? 14.709 -8.753 -25.352 1.00 94.81 295 ASN A CA 1
ATOM 2477 C C . ASN A 1 295 ? 13.331 -9.104 -24.748 1.00 94.81 295 ASN A C 1
ATOM 2479 O O . ASN A 1 295 ? 12.665 -8.287 -24.105 1.00 94.81 295 ASN A O 1
ATOM 2483 N N . ASN A 1 296 ? 12.834 -10.308 -25.038 1.00 92.19 296 ASN A N 1
ATOM 2484 C CA . ASN A 1 296 ? 11.502 -10.760 -24.608 1.00 92.19 296 ASN A CA 1
ATOM 2485 C C . ASN A 1 296 ? 11.374 -10.922 -23.077 1.00 92.19 296 ASN A C 1
ATOM 2487 O O . ASN A 1 296 ? 10.290 -10.768 -22.516 1.00 92.19 296 ASN A O 1
ATOM 2491 N N . ASP A 1 297 ? 12.480 -11.212 -22.405 1.00 91.50 297 ASP A N 1
ATOM 2492 C CA . ASP A 1 297 ? 12.615 -11.330 -20.953 1.00 91.50 297 ASP A CA 1
ATOM 2493 C C . ASP A 1 297 ? 12.326 -10.018 -20.205 1.00 91.50 297 ASP A C 1
ATOM 2495 O O . ASP A 1 297 ? 11.899 -10.057 -19.057 1.00 91.50 297 ASP A O 1
ATOM 2499 N N . LEU A 1 298 ? 12.453 -8.862 -20.867 1.00 94.31 298 LEU A N 1
ATOM 2500 C CA . LEU A 1 298 ? 12.200 -7.543 -20.273 1.00 94.31 298 LEU A CA 1
ATOM 2501 C C . LEU A 1 298 ? 10.761 -7.035 -20.464 1.00 94.31 298 LEU A C 1
ATOM 2503 O O . LEU A 1 298 ? 10.435 -5.907 -20.082 1.00 94.31 298 LEU A O 1
ATOM 2507 N N . ARG A 1 299 ? 9.864 -7.840 -21.051 1.00 94.31 299 ARG A N 1
ATOM 2508 C CA . ARG A 1 299 ? 8.481 -7.418 -21.345 1.00 94.31 299 ARG A CA 1
ATOM 2509 C C . ARG A 1 299 ? 7.705 -6.970 -20.112 1.00 94.31 299 ARG A C 1
ATOM 2511 O O . ARG A 1 299 ? 6.918 -6.029 -20.212 1.00 94.31 299 ARG A O 1
ATOM 2518 N N . HIS A 1 300 ? 7.875 -7.636 -18.971 1.00 92.81 300 HIS A N 1
ATOM 2519 C CA . HIS A 1 300 ? 7.167 -7.266 -17.742 1.00 92.81 300 HIS A CA 1
ATOM 2520 C C . HIS A 1 300 ? 7.638 -5.911 -17.215 1.00 92.81 300 HIS A C 1
ATOM 2522 O O . HIS A 1 300 ? 6.790 -5.087 -16.887 1.00 92.81 300 HIS A O 1
ATOM 2528 N N . ALA A 1 301 ? 8.947 -5.650 -17.220 1.00 95.12 301 ALA A N 1
ATOM 2529 C CA . ALA A 1 301 ? 9.513 -4.368 -16.814 1.00 95.12 301 ALA A CA 1
ATOM 2530 C C . ALA A 1 301 ? 9.058 -3.234 -17.748 1.00 95.12 301 ALA A C 1
ATOM 2532 O O . ALA A 1 301 ? 8.612 -2.193 -17.278 1.00 95.12 301 ALA A O 1
ATOM 2533 N N . VAL A 1 302 ? 9.062 -3.454 -19.070 1.00 96.38 302 VAL A N 1
ATOM 2534 C CA . VAL A 1 302 ? 8.548 -2.459 -20.031 1.00 96.38 302 VAL A CA 1
ATOM 2535 C C . VAL A 1 302 ? 7.071 -2.163 -19.771 1.00 96.38 302 VAL A C 1
ATOM 2537 O O . VAL A 1 302 ? 6.677 -1.000 -19.740 1.00 96.38 302 VAL A O 1
ATOM 2540 N N . ARG A 1 303 ? 6.248 -3.198 -19.552 1.00 94.56 303 ARG A N 1
ATOM 2541 C CA . ARG A 1 303 ? 4.830 -3.017 -19.213 1.00 94.56 303 ARG A CA 1
ATOM 2542 C C . ARG A 1 303 ? 4.672 -2.164 -17.955 1.00 94.56 303 ARG A C 1
ATOM 2544 O O . ARG A 1 303 ? 3.922 -1.198 -17.997 1.00 94.56 303 ARG A O 1
ATOM 2551 N N . ARG A 1 304 ? 5.395 -2.495 -16.881 1.00 93.00 304 ARG A N 1
ATOM 2552 C CA . ARG A 1 304 ? 5.372 -1.773 -15.597 1.00 93.00 304 ARG A CA 1
ATOM 2553 C C . ARG A 1 304 ? 5.658 -0.288 -15.764 1.00 93.00 304 ARG A C 1
ATOM 2555 O O . ARG A 1 304 ? 4.854 0.540 -15.354 1.00 93.00 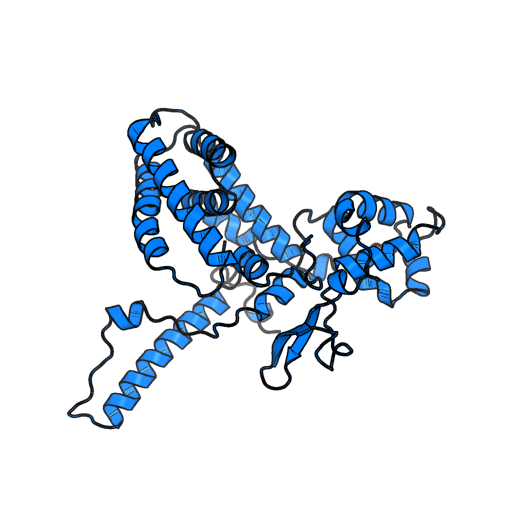304 ARG A O 1
ATOM 2562 N N . VAL A 1 305 ? 6.729 0.044 -16.480 1.00 95.19 305 VAL A N 1
ATOM 2563 C CA . VAL A 1 305 ? 7.112 1.441 -16.710 1.00 95.19 305 VAL A CA 1
ATOM 2564 C C . VAL A 1 305 ? 6.036 2.215 -17.480 1.00 95.19 305 VAL A C 1
ATOM 2566 O O . VAL A 1 305 ? 5.807 3.380 -17.188 1.00 95.19 305 VAL A O 1
ATOM 2569 N N . PHE A 1 306 ? 5.321 1.606 -18.429 1.00 95.12 306 PHE A N 1
ATOM 2570 C CA . PHE A 1 306 ? 4.199 2.295 -19.087 1.00 95.12 306 PHE A CA 1
ATOM 2571 C C . PHE A 1 306 ? 2.936 2.381 -18.226 1.00 95.12 306 PHE A C 1
ATOM 2573 O O . PHE A 1 306 ? 2.084 3.235 -18.473 1.00 95.12 306 PHE A O 1
ATOM 2580 N N . MET A 1 307 ? 2.783 1.516 -17.224 1.00 93.31 307 MET A N 1
ATOM 2581 C CA . MET A 1 307 ? 1.641 1.579 -16.314 1.00 93.31 307 MET A CA 1
ATOM 2582 C C . MET A 1 307 ? 1.729 2.790 -15.386 1.00 93.31 307 MET A C 1
ATOM 2584 O O . MET A 1 307 ? 0.705 3.444 -15.185 1.00 93.31 307 MET A O 1
ATOM 2588 N N . ILE A 1 308 ? 2.924 3.146 -14.903 1.00 92.69 308 ILE A N 1
ATOM 2589 C CA . ILE A 1 308 ? 3.100 4.280 -13.980 1.00 92.69 308 ILE A CA 1
ATOM 2590 C C . ILE A 1 308 ? 2.667 5.625 -14.587 1.00 92.69 308 ILE A C 1
ATOM 2592 O O . ILE A 1 308 ? 2.178 6.495 -13.875 1.00 92.69 308 ILE A O 1
ATOM 2596 N N . GLU A 1 309 ? 2.758 5.773 -15.917 1.00 91.75 309 GLU A N 1
ATOM 2597 C CA . GLU A 1 309 ? 2.285 6.958 -16.652 1.00 91.75 309 GLU A CA 1
ATOM 2598 C C . GLU A 1 309 ? 0.784 7.207 -16.428 1.00 91.75 309 GLU A C 1
ATOM 2600 O O . GLU A 1 309 ? 0.338 8.352 -16.367 1.00 91.75 309 GLU A O 1
ATOM 2605 N N . LYS A 1 310 ? -0.001 6.131 -16.291 1.00 91.44 310 LYS A N 1
ATOM 2606 C CA . LYS A 1 310 ? -1.457 6.183 -16.078 1.00 91.44 310 LYS A CA 1
ATOM 2607 C C . LYS A 1 310 ? -1.847 6.017 -14.612 1.00 91.44 310 LYS A C 1
ATOM 2609 O O . LYS A 1 310 ? -2.913 6.481 -14.215 1.00 91.44 310 LYS A O 1
ATOM 2614 N N . PHE A 1 311 ? -1.008 5.339 -13.837 1.00 95.12 311 PHE A N 1
ATOM 2615 C CA . PHE A 1 311 ? -1.265 4.940 -12.460 1.00 95.12 311 PHE A CA 1
ATOM 2616 C C . PHE A 1 311 ? -0.061 5.327 -11.589 1.00 95.12 311 PHE A C 1
ATOM 2618 O O . PHE A 1 311 ? 0.804 4.490 -11.330 1.00 95.12 311 PHE A O 1
ATOM 2625 N N . PRO A 1 312 ? 0.038 6.593 -11.153 1.00 92.69 312 PRO A N 1
ATOM 2626 C CA . PRO A 1 312 ? 1.229 7.100 -10.468 1.00 92.69 312 PRO A CA 1
ATOM 2627 C C . PRO A 1 312 ? 1.494 6.428 -9.112 1.00 92.69 312 PRO A C 1
ATOM 2629 O O . PRO A 1 312 ? 2.617 6.464 -8.633 1.00 92.69 312 PRO A O 1
ATOM 2632 N N . LEU A 1 313 ? 0.482 5.796 -8.508 1.00 93.88 313 LEU A N 1
ATOM 2633 C CA . LEU A 1 313 ? 0.564 5.124 -7.206 1.00 93.88 313 LEU A CA 1
ATOM 2634 C C . LEU A 1 313 ? 0.635 3.593 -7.351 1.00 93.88 313 LEU A C 1
ATOM 2636 O O . LEU A 1 313 ? 0.211 2.854 -6.467 1.00 93.88 313 LEU A O 1
ATOM 2640 N N . SER A 1 314 ? 1.077 3.104 -8.512 1.00 92.69 314 SER A N 1
ATOM 2641 C CA . SER A 1 314 ? 1.036 1.676 -8.854 1.00 92.69 314 SER A CA 1
ATOM 2642 C C . SER A 1 314 ? 2.291 0.884 -8.502 1.00 92.69 314 SER A C 1
ATOM 2644 O O . SER A 1 314 ? 2.301 -0.338 -8.666 1.00 92.69 314 SER A O 1
ATOM 2646 N N . GLU A 1 315 ? 3.334 1.553 -8.016 1.00 90.88 315 GLU A N 1
ATOM 2647 C CA . GLU A 1 315 ? 4.629 0.937 -7.759 1.00 90.88 315 GLU A CA 1
ATOM 2648 C C . GLU A 1 315 ? 5.045 1.045 -6.298 1.00 90.88 315 GLU A C 1
ATOM 2650 O O . GLU A 1 315 ? 4.782 2.027 -5.605 1.00 90.88 315 GLU A O 1
ATOM 2655 N N . ILE A 1 316 ? 5.725 -0.004 -5.848 1.00 88.69 316 ILE A N 1
ATOM 2656 C CA . ILE A 1 316 ? 6.376 -0.058 -4.546 1.00 88.69 316 ILE A CA 1
ATOM 2657 C C . ILE A 1 316 ? 7.840 0.265 -4.798 1.00 88.69 316 ILE A C 1
ATOM 2659 O O . ILE A 1 316 ? 8.539 -0.491 -5.474 1.00 88.69 316 ILE A O 1
ATOM 2663 N N . HIS A 1 317 ? 8.282 1.403 -4.274 1.00 83.81 317 HIS A N 1
ATOM 2664 C CA . HIS A 1 317 ? 9.653 1.879 -4.452 1.00 83.81 317 HIS A CA 1
ATOM 2665 C C . HIS A 1 317 ? 10.646 1.228 -3.477 1.00 83.81 317 HIS A C 1
ATOM 2667 O O . HIS A 1 317 ? 11.851 1.381 -3.651 1.00 83.81 317 HIS A O 1
ATOM 2673 N N . ASP A 1 318 ? 10.148 0.462 -2.501 1.00 80.44 318 ASP A N 1
ATOM 2674 C CA . ASP A 1 318 ? 10.963 -0.293 -1.551 1.00 80.44 318 ASP A CA 1
ATOM 2675 C C . ASP A 1 318 ? 11.670 -1.500 -2.205 1.00 80.44 318 ASP A C 1
ATOM 2677 O O . ASP A 1 318 ? 11.180 -2.126 -3.155 1.00 80.44 318 ASP A O 1
ATOM 2681 N N . TYR A 1 319 ? 12.838 -1.860 -1.676 1.00 84.56 319 TYR A N 1
ATOM 2682 C CA . TYR A 1 319 ? 13.697 -2.916 -2.205 1.00 84.56 319 TYR A CA 1
ATOM 2683 C C . TYR A 1 319 ? 13.344 -4.244 -1.574 1.00 84.56 319 TYR A C 1
ATOM 2685 O O . TYR A 1 319 ? 14.027 -4.761 -0.691 1.00 84.56 319 TYR A O 1
ATOM 2693 N N . ILE A 1 320 ? 12.298 -4.865 -2.107 1.00 90.94 320 ILE A N 1
ATOM 2694 C CA . ILE A 1 320 ? 11.747 -6.086 -1.516 1.00 90.94 320 ILE A CA 1
ATOM 2695 C C . ILE A 1 320 ? 12.630 -7.333 -1.684 1.00 90.94 320 ILE A C 1
ATOM 2697 O O . ILE A 1 320 ? 12.199 -8.435 -1.368 1.00 90.94 320 ILE A O 1
ATOM 2701 N N . ILE A 1 321 ? 13.850 -7.188 -2.200 1.00 94.81 321 ILE A N 1
ATOM 2702 C CA . ILE A 1 321 ? 14.888 -8.229 -2.226 1.00 94.81 321 ILE A CA 1
ATOM 2703 C C . ILE A 1 321 ? 16.183 -7.793 -1.519 1.00 94.81 321 ILE A C 1
ATOM 2705 O O . ILE A 1 321 ? 17.144 -8.558 -1.481 1.00 94.81 321 ILE A O 1
ATOM 2709 N N . GLY A 1 322 ? 16.224 -6.585 -0.953 1.00 95.38 322 GLY A N 1
ATOM 2710 C CA . GLY A 1 322 ? 17.362 -6.077 -0.195 1.00 95.38 322 GLY A CA 1
ATOM 2711 C C . GLY A 1 322 ? 17.378 -6.581 1.248 1.00 95.38 322 GLY A C 1
ATOM 2712 O O . GLY A 1 322 ? 16.384 -7.109 1.747 1.00 95.38 322 GLY A O 1
ATOM 2713 N N . SER A 1 323 ? 18.508 -6.406 1.926 1.00 94.56 323 SER A N 1
ATOM 2714 C CA . SER A 1 323 ? 18.760 -6.833 3.308 1.00 94.56 323 SER A CA 1
ATOM 2715 C C . SER A 1 323 ? 17.864 -6.145 4.337 1.00 94.56 323 SER A C 1
ATOM 2717 O O . SER A 1 323 ? 17.588 -6.709 5.390 1.00 94.56 323 SER A O 1
ATOM 2719 N N . GLU A 1 324 ? 17.413 -4.929 4.029 1.00 91.88 324 GLU A N 1
ATOM 2720 C CA . GLU A 1 324 ? 16.578 -4.091 4.899 1.00 91.88 324 GLU A CA 1
ATOM 2721 C C . GLU A 1 324 ? 15.074 -4.366 4.737 1.00 91.88 324 GLU A C 1
ATOM 2723 O O . GLU A 1 324 ? 14.259 -3.714 5.383 1.00 91.88 324 GLU A O 1
ATOM 2728 N N . LEU A 1 325 ? 14.693 -5.342 3.901 1.00 91.44 325 LEU A N 1
ATOM 2729 C CA . LEU A 1 325 ? 13.298 -5.708 3.672 1.00 91.44 325 LEU A CA 1
ATOM 2730 C C . LEU A 1 325 ? 12.575 -6.007 4.992 1.00 91.44 325 LEU A C 1
ATOM 2732 O O . LEU A 1 325 ? 12.884 -6.975 5.691 1.00 91.44 325 LEU A O 1
ATOM 2736 N N . MET A 1 326 ? 11.499 -5.261 5.232 1.00 88.94 326 MET A N 1
ATOM 2737 C CA . MET A 1 326 ? 10.548 -5.508 6.308 1.00 88.94 326 MET A CA 1
ATOM 2738 C C . MET A 1 326 ? 9.183 -5.848 5.702 1.00 88.94 326 MET A C 1
ATOM 2740 O O . MET A 1 326 ? 8.374 -4.952 5.462 1.00 88.94 326 MET A O 1
ATOM 2744 N N . PRO A 1 327 ? 8.851 -7.142 5.483 1.00 86.88 327 PRO A N 1
ATOM 2745 C CA . PRO A 1 327 ? 7.614 -7.526 4.797 1.00 86.88 327 PRO A CA 1
ATOM 2746 C C . PRO A 1 327 ? 6.352 -6.946 5.439 1.00 86.88 327 PRO A C 1
ATOM 2748 O O . PRO A 1 327 ? 5.359 -6.714 4.757 1.00 86.88 327 PRO A O 1
ATOM 2751 N N . ILE A 1 328 ? 6.397 -6.703 6.752 1.00 85.00 328 ILE A N 1
ATOM 2752 C CA . ILE A 1 328 ? 5.307 -6.104 7.520 1.00 85.00 328 ILE A CA 1
ATOM 2753 C C . ILE A 1 328 ? 4.894 -4.722 7.000 1.00 85.00 328 ILE A C 1
ATOM 2755 O O . ILE A 1 328 ? 3.708 -4.413 7.057 1.00 85.00 328 ILE A O 1
ATOM 2759 N N . ASP A 1 329 ? 5.807 -3.922 6.450 1.00 86.56 329 ASP A N 1
ATOM 2760 C CA . ASP A 1 329 ? 5.475 -2.577 5.970 1.00 86.56 329 ASP A CA 1
ATOM 2761 C C . ASP A 1 329 ? 4.552 -2.647 4.735 1.00 86.56 329 ASP A C 1
ATOM 2763 O O . ASP A 1 329 ? 3.533 -1.958 4.675 1.00 86.56 329 ASP A O 1
ATOM 2767 N N . MET A 1 330 ? 4.778 -3.612 3.835 1.00 86.94 330 MET A N 1
ATOM 2768 C CA . MET A 1 330 ? 3.855 -3.926 2.732 1.00 86.94 330 MET A CA 1
ATOM 2769 C C . MET A 1 330 ? 2.501 -4.463 3.218 1.00 86.94 330 MET A C 1
ATOM 2771 O O . MET A 1 330 ? 1.461 -4.183 2.620 1.00 86.94 330 MET A O 1
ATOM 2775 N N . LEU A 1 331 ? 2.495 -5.275 4.282 1.00 82.81 331 LEU A N 1
ATOM 2776 C CA . LEU A 1 331 ? 1.252 -5.830 4.833 1.00 82.81 331 LEU A CA 1
ATOM 2777 C C . LEU A 1 331 ? 0.365 -4.737 5.423 1.00 82.81 331 LEU A C 1
ATOM 2779 O O . LEU A 1 331 ? -0.855 -4.803 5.283 1.00 82.81 331 LEU A O 1
ATOM 2783 N N . ARG A 1 332 ? 0.975 -3.742 6.067 1.00 80.94 332 ARG A N 1
ATOM 2784 C CA . ARG A 1 332 ? 0.263 -2.635 6.701 1.00 80.94 332 ARG A CA 1
ATOM 2785 C C . ARG A 1 332 ? -0.426 -1.736 5.685 1.00 80.94 332 ARG A C 1
ATOM 2787 O O . ARG A 1 332 ? -1.599 -1.458 5.885 1.00 80.94 332 ARG A O 1
ATOM 2794 N N . LEU A 1 333 ? 0.232 -1.423 4.566 1.00 82.81 333 LEU A N 1
ATOM 2795 C CA . LEU A 1 333 ? -0.349 -0.639 3.465 1.00 82.81 333 LEU A CA 1
ATOM 2796 C C . LEU A 1 333 ? -1.691 -1.194 2.958 1.00 82.81 333 LEU A C 1
ATOM 2798 O O . LEU A 1 333 ? -2.579 -0.457 2.546 1.00 82.81 333 LEU A O 1
ATOM 2802 N N . LYS A 1 334 ? -1.849 -2.519 2.948 1.00 73.06 334 LYS A N 1
ATOM 2803 C CA . LYS A 1 334 ? -3.093 -3.154 2.497 1.00 73.06 334 LYS A CA 1
ATOM 2804 C C . LYS A 1 334 ? -4.220 -3.068 3.536 1.00 73.06 334 LYS A C 1
ATOM 2806 O O . LYS A 1 334 ? -5.386 -3.215 3.176 1.00 73.06 334 LYS A O 1
ATOM 2811 N N . LEU A 1 335 ? -3.871 -2.944 4.815 1.00 66.50 335 LEU A N 1
ATOM 2812 C CA . LEU A 1 335 ? -4.813 -2.923 5.937 1.00 66.50 335 LEU A CA 1
ATOM 2813 C C . LEU A 1 335 ? -5.225 -1.500 6.347 1.00 66.50 335 LEU A C 1
ATOM 2815 O O . LEU A 1 335 ? -6.106 -1.374 7.195 1.00 66.50 335 LEU A O 1
ATOM 2819 N N . SER A 1 336 ? -4.564 -0.480 5.795 1.00 56.12 336 SER A N 1
ATOM 2820 C CA . SER A 1 336 ? -4.740 0.949 6.091 1.00 56.12 336 SER A CA 1
ATOM 2821 C C . SER A 1 336 ? -5.792 1.664 5.253 1.00 56.12 336 SER A C 1
ATOM 2823 O O . SER A 1 336 ? -6.066 1.202 4.120 1.00 56.12 336 SER A O 1
#

pLDDT: mean 91.22, std 8.05, range [48.59, 98.5]

Foldseek 3Di:
DPCVVCVVPPCQLFPCPVVVVVQVVVLVVVLVVVQVVQCVVPVVPRDRDDPVVSVPDHDDDPPLLQLLVVLLVFLQLQLLVVVLLVQLLVVLLQQFDDDPVLVVQLLVCLVVVLVVLVPDDDPDPVVVVLSVQLNVLSVVLNCCVPPPDDPGGTSRSNVSLVCCVVPGDPSNSVVSSVSSNVSCCVSNVVSRNSSDDDVVVLLDFPQQAWLLVLLVLCCVQLVVLLVDDPVDLQLQQKFWAQDPVPRGIDIDGPVPDPDNVRGDPSQLSVLLNVVNVLSVPPDRHDTNNVVCVVVVVSSVNSSVSVVCVVRVSRDDNDRCRGNPHDSVVSSVSVVD

Sequence (336 aa):
RDRFRIKNRPEIHGPFRLEMMLVYFVRQFTIDQVNFISKNKNPRKAVELDKNIARSLGIGNSTGLGMAPFIVNHPILLNNWILARETALKKIREIKDVKQEDFNYFFECLKNSINNINTWNTDSDYQKEKIKNLKIDLVKFIKYLEQEFDRKKEYLFNIIFNWVDTNLTEESIEYVVSLFLEPYDEIVDQLTPTMSADEEKFFNIPVERKIEDLRELIEKNYTEILNIDFNEDKNIQNFWFISKNKEEPRVANRFEEIGSELEQPLAIARDVKSLYLGIKNLKNSMTISRFLADNNDLRHAVRRVFMIEKFPLSEIHDYIIGSELMPIDMLRLKLS

Secondary structure (DSSP, 8-state):
--HHHHTT-GGG-STTHHHHHHHHHHHHHHHHHHHHHHHHH-TTT--PPPHHHHHH---S-TT-TTHHHHHHH-HHHHHHHHHHHHHHHHHHHT-SS--HHHHHHHHHHHHHHHHHHHT---S-HHHHHHHHHHHHHHHHHHHIIIII--TT-TTHHHHHHHHHHHHS-HHHHHHHHHHHHTT-HHHHGGGGGGG---GGGG-S--TTSBHHHHHHHHHHH-TTGGG--TTSHHHH-EEEEE-TTT-SEEEEETTTSS-GGG--S--HHHHHHHHHHHHTTS-TT-BHHHHHHH-GGGHHHHHHHHHHTT-TT----S-TTSTT--HHHHHHHHH-

Radius of gyration: 24.18 Å; chains: 1; bounding box: 50×63×63 Å